Protein AF-A0A518RD27-F1 (afdb_monomer_lite)

Secondary structure (DSSP, 8-state):
-PPPP---SSS-S-------HHHHHHHHHHHHHHHH--TT-TT--S----TTT--HHHHHHHHHHHHHH-TT-HHHHHHHHHHHHHTT-HHHHHHHHHHHHHTT-HHHHHHHHHHHHHT-S--TTS--SHHHHHHHHHHHHHHHHHTT-HHHHHHHHHHHHHHHHHS--GGGSS-HHHHHHHHTT-TTSSTTHHHHHHHHHHHHHHHH-TTSTT--TTSHHHHTT--HHHHHHHHHHHHHHH-SSHHHHHHHHHHHHTHHHHHHHHHHHHHHHHHHH-TTSHHHHHHHHHHHHHHHTT-

Radius of gyration: 32.28 Å; chains: 1; bounding box: 87×34×124 Å

pLDDT: mean 86.73, std 14.79, range [39.09, 98.75]

Organism: NCBI:txid2599297

Structure (mmCIF, N/CA/C/O backbone):
data_AF-A0A518RD27-F1
#
_entry.id   AF-A0A518RD27-F1
#
loop_
_atom_site.group_PDB
_atom_site.id
_atom_site.type_symbol
_atom_site.label_atom_id
_atom_site.label_alt_id
_atom_site.label_comp_id
_atom_site.label_asym_id
_atom_site.label_entity_id
_atom_site.label_seq_id
_atom_site.pdbx_PDB_ins_code
_atom_site.Cartn_x
_atom_site.Cartn_y
_atom_site.Cartn_z
_atom_site.occupancy
_atom_site.B_iso_or_equiv
_atom_site.auth_seq_id
_atom_site.auth_comp_id
_atom_site.auth_asym_id
_atom_site.auth_atom_id
_atom_site.pdbx_PDB_model_num
ATOM 1 N N . MET A 1 1 ? 57.458 -9.858 -79.055 1.00 42.03 1 MET A N 1
ATOM 2 C CA . MET A 1 1 ? 56.784 -8.784 -78.294 1.00 42.03 1 MET A CA 1
ATOM 3 C C . MET A 1 1 ? 55.356 -9.235 -78.037 1.00 42.03 1 MET A C 1
ATOM 5 O O . MET A 1 1 ? 54.537 -9.154 -78.939 1.00 42.03 1 MET A O 1
ATOM 9 N N . ALA A 1 2 ? 55.095 -9.822 -76.869 1.00 39.78 2 ALA A N 1
ATOM 10 C CA . ALA A 1 2 ? 53.752 -10.206 -76.442 1.00 39.78 2 ALA A CA 1
ATOM 11 C C . ALA A 1 2 ? 53.238 -9.112 -75.499 1.00 39.78 2 ALA A C 1
ATOM 13 O O . ALA A 1 2 ? 53.876 -8.834 -74.486 1.00 39.78 2 ALA A O 1
ATOM 14 N N . ALA A 1 3 ? 52.144 -8.450 -75.874 1.00 42.84 3 ALA A N 1
ATOM 15 C CA . ALA A 1 3 ? 51.466 -7.470 -75.037 1.00 42.84 3 ALA A CA 1
ATOM 16 C C . ALA A 1 3 ? 50.501 -8.215 -74.106 1.00 42.84 3 ALA A C 1
ATOM 18 O O . ALA A 1 3 ? 49.582 -8.886 -74.572 1.00 42.84 3 ALA A O 1
ATOM 19 N N . ALA A 1 4 ? 50.758 -8.132 -72.801 1.00 45.88 4 ALA A N 1
ATOM 20 C CA . ALA A 1 4 ? 49.898 -8.669 -71.759 1.00 45.88 4 ALA A CA 1
ATOM 21 C C . ALA A 1 4 ? 48.642 -7.798 -71.620 1.00 45.88 4 ALA A C 1
ATOM 23 O O . ALA A 1 4 ? 48.735 -6.577 -71.481 1.00 45.88 4 ALA A O 1
ATOM 24 N N . GLY A 1 5 ? 47.484 -8.451 -71.695 1.00 42.47 5 GLY A N 1
ATOM 25 C CA . GLY A 1 5 ? 46.178 -7.869 -71.433 1.00 42.47 5 GLY A CA 1
ATOM 26 C C . GLY A 1 5 ? 45.898 -7.724 -69.937 1.00 42.47 5 GLY A C 1
ATOM 27 O O . GLY A 1 5 ? 46.312 -8.544 -69.126 1.00 42.47 5 GLY A O 1
ATOM 28 N N . ASP A 1 6 ? 45.203 -6.629 -69.657 1.00 52.72 6 ASP A N 1
ATOM 29 C CA . ASP A 1 6 ? 44.459 -6.199 -68.473 1.00 52.72 6 ASP A CA 1
ATOM 30 C C . ASP A 1 6 ? 43.951 -7.306 -67.519 1.00 52.72 6 ASP A C 1
ATOM 32 O O . ASP A 1 6 ? 43.144 -8.145 -67.912 1.00 52.72 6 ASP A O 1
ATOM 36 N N . ASP A 1 7 ? 44.356 -7.232 -66.245 1.00 47.84 7 ASP A N 1
ATOM 37 C CA . ASP A 1 7 ? 43.713 -7.935 -65.124 1.00 47.84 7 ASP A CA 1
ATOM 38 C C . ASP A 1 7 ? 43.558 -6.998 -63.908 1.00 47.84 7 ASP A C 1
ATOM 40 O O . ASP A 1 7 ? 44.160 -7.171 -62.848 1.00 47.84 7 ASP A O 1
ATOM 44 N N . ARG A 1 8 ? 42.794 -5.910 -64.080 1.00 49.41 8 ARG A N 1
ATOM 45 C CA . ARG A 1 8 ? 42.330 -5.052 -62.967 1.00 49.41 8 ARG A CA 1
ATOM 46 C C . ARG A 1 8 ? 40.807 -5.035 -62.828 1.00 49.41 8 ARG A C 1
ATOM 48 O O . ARG A 1 8 ? 40.219 -4.000 -62.521 1.00 49.41 8 ARG A O 1
ATOM 55 N N . ARG A 1 9 ? 40.144 -6.174 -63.044 1.00 48.53 9 ARG A N 1
ATOM 56 C CA . ARG A 1 9 ? 38.690 -6.328 -62.822 1.00 48.53 9 ARG A CA 1
ATOM 57 C C . ARG A 1 9 ? 38.354 -7.481 -61.874 1.00 48.53 9 ARG A C 1
ATOM 59 O O . ARG A 1 9 ? 37.397 -8.208 -62.106 1.00 48.53 9 ARG A O 1
ATOM 66 N N . GLY A 1 10 ? 39.135 -7.633 -60.803 1.00 43.59 10 GLY A N 1
ATOM 67 C CA . GLY A 1 10 ? 38.981 -8.733 -59.842 1.00 43.59 10 GLY A CA 1
ATOM 68 C C . GLY A 1 10 ? 39.033 -8.362 -58.355 1.00 43.59 10 GLY A C 1
ATOM 69 O O . GLY A 1 10 ? 39.121 -9.262 -57.534 1.00 43.59 10 GLY A O 1
ATOM 70 N N . GLN A 1 11 ? 38.990 -7.079 -57.973 1.00 44.41 11 GLN A N 1
ATOM 71 C CA . GLN A 1 11 ? 39.054 -6.651 -56.557 1.00 44.41 11 GLN A CA 1
ATOM 72 C C . GLN A 1 11 ? 37.921 -5.694 -56.165 1.00 44.41 11 GLN A C 1
ATOM 74 O O . GLN A 1 11 ? 38.123 -4.690 -55.493 1.00 44.41 11 GLN A O 1
ATOM 79 N N . ALA A 1 12 ? 36.702 -5.997 -56.600 1.00 47.25 12 ALA A N 1
ATOM 80 C CA . ALA A 1 12 ? 35.502 -5.355 -56.075 1.00 47.25 12 ALA A CA 1
ATOM 81 C C . ALA A 1 12 ? 34.401 -6.406 -55.915 1.00 47.25 12 ALA A C 1
ATOM 83 O O . ALA A 1 12 ? 33.382 -6.371 -56.598 1.00 47.25 12 ALA A O 1
ATOM 84 N N . ALA A 1 13 ? 34.645 -7.397 -55.060 1.00 47.34 13 ALA A N 1
ATOM 85 C CA . ALA A 1 13 ? 33.613 -8.316 -54.609 1.00 47.34 13 ALA A CA 1
ATOM 86 C C . ALA A 1 13 ? 33.968 -8.848 -53.214 1.00 47.34 13 ALA A C 1
ATOM 88 O O . ALA A 1 13 ? 34.987 -9.509 -53.045 1.00 47.34 13 ALA A O 1
ATOM 89 N N . ASN A 1 14 ? 33.054 -8.600 -52.273 1.00 46.28 14 ASN A N 1
ATOM 90 C CA . ASN A 1 14 ? 32.899 -9.283 -50.988 1.00 46.28 14 ASN A CA 1
ATOM 91 C C . ASN A 1 14 ? 33.802 -8.901 -49.800 1.00 46.28 14 ASN A C 1
ATOM 93 O O . ASN A 1 14 ? 34.311 -9.773 -49.107 1.00 46.28 14 ASN A O 1
ATOM 97 N N . ASP A 1 15 ? 33.823 -7.616 -49.442 1.00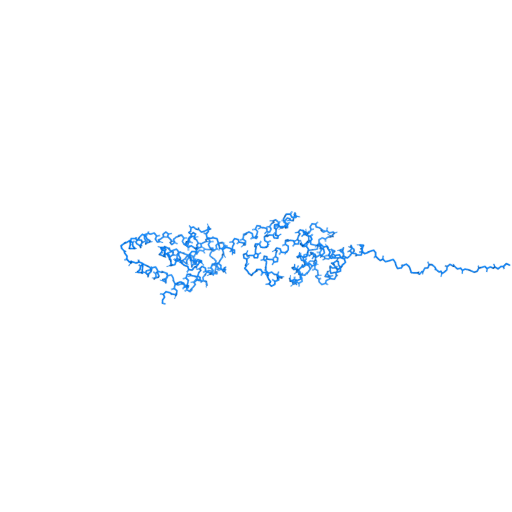 43.81 15 ASP A N 1
ATOM 98 C CA . ASP A 1 15 ? 33.926 -7.242 -48.025 1.00 43.81 15 ASP A CA 1
ATOM 99 C C . ASP A 1 15 ? 32.506 -7.088 -47.457 1.00 43.81 15 ASP A C 1
ATOM 101 O O . ASP A 1 15 ? 31.944 -5.993 -47.391 1.00 43.81 15 ASP A O 1
ATOM 105 N N . MET A 1 16 ? 31.884 -8.204 -47.062 1.00 43.72 16 MET A N 1
ATOM 106 C CA . MET A 1 16 ? 30.838 -8.142 -46.040 1.00 43.72 16 MET A CA 1
ATOM 107 C C . MET A 1 16 ? 31.555 -7.796 -44.736 1.00 43.72 16 MET A C 1
ATOM 109 O O . MET A 1 16 ? 32.031 -8.684 -44.036 1.00 43.72 16 MET A O 1
ATOM 113 N N . VAL A 1 17 ? 31.702 -6.500 -44.449 1.00 58.81 17 VAL A N 1
ATOM 114 C CA . VAL A 1 17 ? 32.165 -6.033 -43.140 1.00 58.81 17 VAL A CA 1
ATOM 115 C C . VAL A 1 17 ? 31.145 -6.532 -42.125 1.00 58.81 17 VAL A C 1
ATOM 117 O O . VAL A 1 17 ? 30.028 -6.019 -42.055 1.00 58.81 17 VAL A O 1
ATOM 120 N N . GLU A 1 18 ? 31.506 -7.584 -41.400 1.00 60.22 18 GLU A N 1
ATOM 121 C CA . GLU A 1 18 ? 30.706 -8.118 -40.309 1.00 60.22 18 GLU A CA 1
ATOM 122 C C . GLU A 1 18 ? 30.467 -6.972 -39.318 1.00 60.22 18 GLU A C 1
ATOM 124 O O . GLU A 1 18 ? 31.410 -6.323 -38.854 1.00 60.22 18 GLU A O 1
ATOM 129 N N . ALA A 1 19 ? 29.197 -6.619 -39.107 1.00 68.75 19 ALA A N 1
ATOM 130 C CA . ALA A 1 19 ? 28.850 -5.474 -38.282 1.00 68.75 19 ALA A CA 1
ATOM 131 C C . ALA A 1 19 ? 29.342 -5.726 -36.853 1.00 68.75 19 ALA A C 1
ATOM 133 O O . ALA A 1 19 ? 28.998 -6.737 -36.246 1.00 68.75 19 ALA A O 1
ATOM 134 N N . ASP A 1 20 ? 30.143 -4.799 -36.327 1.00 87.25 20 ASP A N 1
ATOM 135 C CA . ASP A 1 20 ? 30.636 -4.837 -34.951 1.00 87.25 20 ASP A CA 1
ATOM 136 C C . ASP A 1 20 ? 29.443 -5.011 -33.983 1.00 87.25 20 ASP A C 1
ATOM 138 O O . ASP A 1 20 ? 28.568 -4.130 -33.929 1.00 87.25 20 ASP A O 1
ATOM 142 N N . PRO A 1 21 ? 29.364 -6.132 -33.238 1.00 84.81 21 PRO A N 1
ATOM 143 C CA . PRO A 1 21 ? 28.225 -6.425 -32.37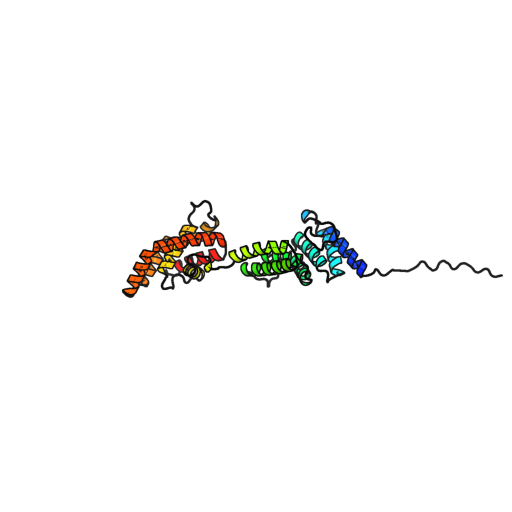3 1.00 84.81 21 PRO A CA 1
ATOM 144 C C . PRO A 1 21 ? 27.981 -5.342 -31.321 1.00 84.81 21 PRO A C 1
ATOM 146 O O . PRO A 1 21 ? 26.830 -5.012 -31.037 1.00 84.81 21 PRO A O 1
ATOM 149 N N . ALA A 1 22 ? 29.046 -4.724 -30.798 1.00 85.75 22 ALA A N 1
ATOM 150 C CA . ALA A 1 22 ? 28.934 -3.667 -29.797 1.00 85.75 22 ALA A CA 1
ATOM 151 C C . ALA A 1 22 ? 28.329 -2.389 -30.393 1.00 85.75 22 ALA A C 1
ATOM 153 O O . ALA A 1 22 ? 27.453 -1.770 -29.787 1.00 85.75 22 ALA A O 1
ATOM 154 N N . LYS A 1 23 ? 28.733 -2.019 -31.616 1.00 88.00 23 LYS A N 1
ATOM 155 C CA . LYS A 1 23 ? 28.123 -0.887 -32.338 1.00 88.00 23 LYS A CA 1
ATOM 156 C C . LYS A 1 23 ? 26.669 -1.168 -32.689 1.00 88.00 23 LYS A C 1
ATOM 158 O O . LYS A 1 23 ? 25.833 -0.279 -32.576 1.00 88.00 23 LYS A O 1
ATOM 163 N N . THR A 1 24 ? 26.362 -2.403 -33.073 1.00 91.25 24 THR A N 1
ATOM 164 C CA . THR A 1 24 ? 24.997 -2.820 -33.411 1.00 91.25 24 THR A CA 1
ATOM 165 C C . THR A 1 24 ? 24.076 -2.720 -32.191 1.00 91.25 24 THR A C 1
ATOM 167 O O . THR A 1 24 ? 22.999 -2.130 -32.285 1.00 91.25 24 THR A O 1
ATOM 170 N N . ALA A 1 25 ? 24.524 -3.201 -31.028 1.00 89.06 25 ALA A N 1
ATOM 171 C CA . ALA A 1 25 ? 23.792 -3.070 -29.769 1.00 89.06 25 ALA A CA 1
ATOM 172 C C . ALA A 1 25 ? 23.596 -1.600 -29.357 1.00 89.06 25 ALA A C 1
ATOM 174 O O . ALA A 1 25 ? 22.487 -1.202 -28.998 1.00 89.06 25 ALA A O 1
ATOM 175 N N . ALA A 1 26 ? 24.638 -0.769 -29.468 1.00 89.00 26 ALA A N 1
ATOM 176 C CA . ALA A 1 26 ? 24.549 0.661 -29.170 1.00 89.00 26 ALA A CA 1
ATOM 177 C C . ALA A 1 26 ? 23.522 1.381 -30.063 1.00 89.00 26 ALA A C 1
ATOM 179 O O . ALA A 1 26 ? 22.680 2.123 -29.561 1.00 89.00 26 ALA A O 1
ATOM 180 N N . MET A 1 27 ? 23.516 1.100 -31.369 1.00 92.31 27 MET A N 1
ATOM 181 C CA . MET A 1 27 ? 22.533 1.673 -32.296 1.00 92.31 27 MET A CA 1
ATOM 182 C C . MET A 1 27 ? 21.094 1.251 -31.968 1.00 92.31 27 MET A C 1
ATOM 184 O O . MET A 1 27 ? 20.169 2.050 -32.124 1.00 92.31 27 MET A O 1
ATOM 188 N N . ALA A 1 28 ? 20.877 0.013 -31.519 1.00 93.44 28 ALA A N 1
ATOM 189 C CA . ALA A 1 28 ? 19.553 -0.438 -31.095 1.00 93.44 28 ALA A CA 1
ATOM 190 C C . ALA A 1 28 ? 19.079 0.294 -29.828 1.00 93.44 28 ALA A C 1
ATOM 192 O O . ALA A 1 28 ? 17.932 0.744 -29.775 1.00 93.44 28 ALA A O 1
ATOM 193 N N . HIS A 1 29 ? 19.971 0.507 -28.853 1.00 91.62 29 HIS A N 1
ATOM 194 C CA . HIS A 1 29 ? 19.676 1.344 -27.688 1.00 91.62 29 HIS A CA 1
ATOM 195 C C . HIS A 1 29 ? 19.292 2.771 -28.079 1.00 91.62 29 HIS A C 1
ATOM 197 O O . HIS A 1 29 ? 18.265 3.262 -27.622 1.00 91.62 29 HIS A O 1
ATOM 203 N N . GLU A 1 30 ? 20.055 3.421 -28.957 1.00 93.31 30 GLU A N 1
ATOM 204 C CA . GLU A 1 30 ? 19.760 4.788 -29.410 1.00 93.31 30 GLU A CA 1
ATOM 205 C C . GLU A 1 30 ? 18.385 4.905 -30.090 1.00 93.31 30 GLU A C 1
ATOM 207 O O . GLU A 1 30 ? 17.673 5.896 -29.909 1.00 93.31 30 GLU A O 1
ATOM 212 N N . ARG A 1 31 ? 17.973 3.882 -30.848 1.00 95.19 31 ARG A N 1
ATOM 213 C CA . ARG A 1 31 ? 16.635 3.836 -31.461 1.00 95.19 31 ARG A CA 1
ATOM 214 C C . ARG A 1 31 ? 15.529 3.692 -30.421 1.00 95.19 31 ARG A C 1
ATOM 216 O O . ARG A 1 31 ? 14.520 4.385 -30.530 1.00 95.19 31 ARG A O 1
ATOM 223 N N . CYS A 1 32 ? 15.710 2.809 -29.438 1.00 96.06 32 CYS A N 1
ATOM 224 C CA . CYS A 1 32 ? 14.776 2.669 -28.319 1.00 96.06 32 CYS A CA 1
ATOM 225 C C . CYS A 1 32 ? 14.650 4.000 -27.558 1.00 96.06 32 CYS A C 1
ATOM 227 O O . CYS A 1 32 ? 13.549 4.519 -27.380 1.00 96.06 32 CYS A O 1
ATOM 229 N N . ASP A 1 33 ? 15.783 4.623 -27.239 1.00 93.94 33 ASP A N 1
ATOM 230 C CA . ASP A 1 33 ? 15.873 5.905 -26.542 1.00 93.94 33 ASP A CA 1
ATOM 231 C C . ASP A 1 33 ? 15.101 7.030 -27.202 1.00 93.94 33 ASP A C 1
ATOM 233 O O . ASP A 1 33 ? 14.338 7.734 -26.539 1.00 93.94 33 ASP A O 1
ATOM 237 N N . ALA A 1 34 ? 15.295 7.200 -28.508 1.00 95.00 34 ALA A N 1
ATOM 238 C CA . ALA A 1 34 ? 14.637 8.250 -29.273 1.00 95.00 34 ALA A CA 1
ATOM 239 C C . ALA A 1 34 ? 13.102 8.148 -29.219 1.00 95.00 34 ALA A C 1
ATOM 241 O O . ALA A 1 34 ? 12.412 9.131 -29.488 1.00 95.00 34 ALA A O 1
ATOM 242 N N . LEU A 1 35 ? 12.568 6.969 -28.885 1.00 96.69 35 LEU A N 1
ATOM 243 C CA . LEU A 1 35 ? 11.138 6.679 -28.859 1.00 96.69 35 LEU A CA 1
ATOM 244 C C . LEU A 1 35 ? 10.574 6.521 -27.439 1.00 96.69 35 LEU A C 1
ATOM 246 O O . LEU A 1 35 ? 9.369 6.700 -27.258 1.00 96.69 35 LEU A O 1
ATOM 250 N N . ALA A 1 36 ? 11.407 6.181 -26.450 1.00 96.56 36 ALA A N 1
ATOM 251 C CA . ALA A 1 36 ? 10.957 5.735 -25.131 1.00 96.56 36 ALA A CA 1
ATOM 252 C C . ALA A 1 36 ? 11.736 6.327 -23.940 1.00 96.56 36 ALA A C 1
ATOM 254 O O . ALA A 1 36 ? 11.441 5.971 -22.793 1.00 96.56 36 ALA A O 1
ATOM 255 N N . SER A 1 37 ? 12.668 7.262 -24.154 1.00 96.44 37 SER A N 1
ATOM 256 C CA . SER A 1 37 ? 13.448 7.861 -23.065 1.00 96.44 37 SER A CA 1
ATOM 257 C C . SER A 1 37 ? 12.560 8.618 -22.070 1.00 96.44 37 SER A C 1
ATOM 259 O O . SER A 1 37 ? 11.971 9.650 -22.396 1.00 96.44 37 SER A O 1
ATOM 261 N N . HIS A 1 38 ? 12.496 8.137 -20.827 1.00 96.44 38 HIS A N 1
ATOM 262 C CA . HIS A 1 38 ? 11.662 8.732 -19.783 1.00 96.44 38 HIS A CA 1
ATOM 263 C C . HIS A 1 38 ? 12.203 10.111 -19.338 1.00 96.44 38 HIS A C 1
ATOM 265 O O . HIS A 1 38 ? 13.413 10.252 -19.135 1.00 96.44 38 HIS A O 1
ATOM 271 N N . PRO A 1 39 ? 11.353 11.140 -19.129 1.00 95.38 39 PRO A N 1
ATOM 272 C CA . PRO A 1 39 ? 11.819 12.499 -18.831 1.00 95.38 39 PRO A CA 1
ATOM 273 C C . PRO A 1 39 ? 12.642 12.644 -17.556 1.00 95.38 39 PRO A C 1
ATOM 275 O O . PRO A 1 39 ? 13.517 13.505 -17.473 1.00 95.38 39 PRO A O 1
ATOM 278 N N . LYS A 1 40 ? 12.361 11.798 -16.566 1.00 94.12 40 LYS A N 1
ATOM 279 C CA . LYS A 1 40 ? 13.029 11.825 -15.262 1.00 94.12 40 LYS A CA 1
ATOM 280 C C . LYS A 1 40 ? 14.062 10.721 -15.108 1.00 94.12 40 LYS A C 1
ATOM 282 O O . LYS A 1 40 ? 14.524 10.493 -14.004 1.00 94.12 40 LYS A O 1
ATOM 287 N N . ASP A 1 41 ? 14.386 10.004 -16.178 1.00 94.38 41 ASP A N 1
ATOM 288 C CA . ASP A 1 41 ? 15.461 9.023 -16.140 1.00 94.38 41 ASP A CA 1
ATOM 289 C C . ASP A 1 41 ? 16.827 9.742 -16.147 1.00 94.38 41 ASP A C 1
ATOM 291 O O . ASP A 1 41 ? 17.158 10.390 -17.147 1.00 94.38 41 ASP A O 1
ATOM 295 N N . PRO A 1 42 ? 17.632 9.659 -15.068 1.00 88.62 42 PRO A N 1
ATOM 296 C CA . PRO A 1 42 ? 18.957 10.275 -15.037 1.00 88.62 42 PRO A CA 1
ATOM 297 C C . PRO A 1 42 ? 19.937 9.616 -16.020 1.00 88.62 42 PRO A C 1
ATOM 299 O O . PRO A 1 42 ? 20.894 10.264 -16.435 1.00 88.62 42 PRO A O 1
ATOM 302 N N . GLY A 1 43 ? 19.691 8.364 -16.423 1.00 87.75 43 GLY A N 1
ATOM 303 C CA . GLY A 1 43 ? 20.509 7.618 -17.381 1.00 87.75 43 GLY A CA 1
ATOM 304 C C . GLY A 1 43 ? 20.189 7.912 -18.848 1.00 87.75 43 GLY A C 1
ATOM 305 O O . GLY A 1 43 ? 20.736 7.252 -19.731 1.00 87.75 43 GLY A O 1
ATOM 306 N N . ARG A 1 44 ? 19.295 8.868 -19.141 1.00 90.00 44 ARG A N 1
ATOM 307 C CA . ARG A 1 44 ? 18.857 9.158 -20.512 1.00 90.00 44 ARG A CA 1
ATOM 308 C C . ARG A 1 44 ? 20.006 9.560 -21.442 1.00 90.00 44 ARG A C 1
ATOM 310 O O . ARG A 1 44 ? 20.787 10.448 -21.116 1.00 90.00 44 ARG A O 1
ATOM 317 N N . MET A 1 45 ? 20.042 8.975 -22.641 1.00 86.69 45 MET A N 1
ATOM 318 C CA . MET A 1 45 ? 21.026 9.320 -23.683 1.00 86.69 45 MET A CA 1
ATOM 319 C C . MET A 1 45 ? 20.421 10.166 -24.816 1.00 86.69 45 MET A C 1
ATOM 321 O O . MET A 1 45 ? 21.152 10.690 -25.652 1.00 86.69 45 MET A O 1
ATOM 325 N N . ALA A 1 46 ? 19.095 10.345 -24.826 1.00 88.88 46 ALA A N 1
ATOM 326 C CA . ALA A 1 46 ? 18.365 11.123 -25.824 1.00 88.88 46 ALA A CA 1
ATOM 327 C C . ALA A 1 46 ? 17.452 12.190 -25.190 1.00 88.88 46 ALA A C 1
ATOM 329 O O . ALA A 1 46 ? 17.385 12.378 -23.965 1.00 88.88 46 ALA A O 1
ATOM 330 N N . ALA A 1 47 ? 16.747 12.925 -26.053 1.00 92.06 47 ALA A N 1
ATOM 331 C CA . ALA A 1 47 ? 15.680 13.820 -25.631 1.00 92.06 47 ALA A CA 1
ATOM 332 C C . ALA A 1 47 ? 14.589 13.035 -24.887 1.00 92.06 47 ALA A C 1
ATOM 334 O O . ALA A 1 47 ? 14.264 11.904 -25.237 1.00 92.06 47 ALA A O 1
ATOM 335 N N . ALA A 1 48 ? 14.034 13.652 -23.849 1.00 94.19 48 ALA A N 1
ATOM 336 C CA . ALA A 1 48 ? 12.904 13.097 -23.124 1.00 94.19 48 ALA A CA 1
ATOM 337 C C . ALA A 1 48 ? 11.681 12.957 -24.044 1.00 94.19 48 ALA A C 1
ATOM 339 O O . ALA A 1 48 ? 1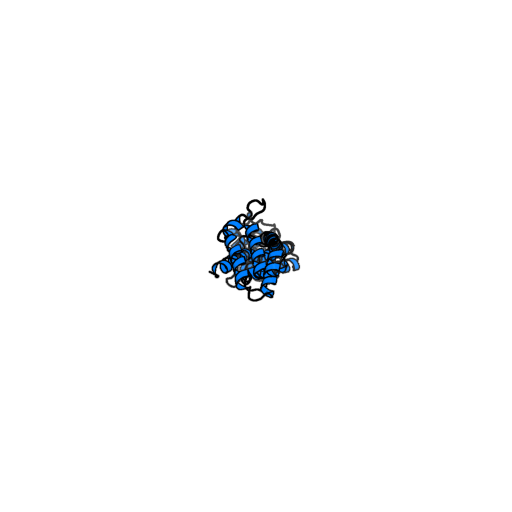1.377 13.874 -24.806 1.00 94.19 48 ALA A O 1
ATOM 340 N N . VAL A 1 49 ? 10.961 11.845 -23.912 1.00 96.25 49 VAL A N 1
ATOM 341 C CA . VAL A 1 49 ? 9.677 11.592 -24.572 1.00 96.25 49 VAL A CA 1
ATOM 342 C C . VAL A 1 49 ? 8.625 11.477 -23.476 1.00 96.25 49 VAL A C 1
ATOM 344 O O . VAL A 1 49 ? 8.691 10.546 -22.670 1.00 96.25 49 VAL A O 1
ATOM 347 N N . SER A 1 50 ? 7.678 12.418 -23.402 1.00 96.38 50 SER A N 1
ATOM 348 C CA . SER A 1 50 ? 6.609 12.359 -22.393 1.00 96.38 50 SER A CA 1
ATOM 349 C C . SER A 1 50 ? 5.707 11.143 -22.615 1.00 96.38 50 SER A C 1
ATOM 351 O O . SER A 1 50 ? 5.696 10.567 -23.704 1.00 96.38 50 SER A O 1
ATOM 353 N N . ASP A 1 51 ? 4.962 10.727 -21.595 1.00 95.31 51 ASP A N 1
ATOM 354 C CA . ASP A 1 51 ? 4.081 9.557 -21.697 1.00 95.31 51 ASP A CA 1
ATOM 355 C C . ASP A 1 51 ? 3.024 9.729 -22.802 1.00 95.31 51 ASP A C 1
ATOM 357 O O . ASP A 1 51 ? 2.729 8.780 -23.522 1.00 95.31 51 ASP A O 1
ATOM 361 N N . GLU A 1 52 ? 2.547 10.955 -23.034 1.00 95.50 52 GLU A N 1
ATOM 362 C CA . GLU A 1 52 ? 1.585 11.290 -24.095 1.00 95.50 52 GLU A CA 1
ATOM 363 C C . GLU A 1 52 ? 2.190 11.223 -25.505 1.00 95.50 52 GLU A C 1
ATOM 365 O O . GLU A 1 52 ? 1.473 11.042 -26.490 1.00 95.50 52 GLU A O 1
ATOM 370 N N . GLN A 1 53 ? 3.506 11.411 -25.623 1.00 96.06 53 GLN A N 1
ATOM 371 C CA . GLN A 1 53 ? 4.216 11.394 -26.904 1.00 96.06 53 GLN A CA 1
ATOM 372 C C . GLN A 1 53 ? 4.627 9.984 -27.324 1.00 96.06 53 GLN A C 1
ATOM 374 O O . GLN A 1 53 ? 4.859 9.732 -28.513 1.00 96.06 53 GLN A O 1
ATOM 379 N N . VAL A 1 54 ? 4.736 9.065 -26.366 1.00 96.88 54 VAL A N 1
ATOM 380 C CA . VAL A 1 54 ? 5.066 7.675 -26.657 1.00 96.88 54 VAL A CA 1
ATOM 381 C C . VAL A 1 54 ? 3.927 7.031 -27.432 1.00 96.88 54 VAL A C 1
ATOM 383 O O . VAL A 1 54 ? 2.763 7.073 -27.051 1.00 96.88 54 VAL A O 1
ATOM 386 N N . VAL A 1 55 ? 4.290 6.349 -28.515 1.00 96.50 55 VAL A N 1
ATOM 387 C CA . VAL A 1 55 ? 3.388 5.452 -29.237 1.00 96.50 55 VAL A CA 1
ATOM 388 C C . VAL A 1 55 ? 3.924 4.034 -29.049 1.00 96.50 55 VAL A C 1
ATOM 390 O O . VAL A 1 55 ? 4.833 3.652 -29.796 1.00 96.50 55 VAL A O 1
ATOM 393 N N . PRO A 1 56 ? 3.402 3.245 -28.083 1.00 94.69 56 PRO A N 1
ATOM 394 C CA . PRO A 1 56 ? 4.005 1.969 -27.694 1.00 94.69 56 PRO A CA 1
ATOM 395 C C . PRO A 1 56 ? 4.216 1.013 -28.868 1.00 94.69 56 PRO A C 1
ATOM 397 O O . PRO A 1 56 ? 5.302 0.469 -29.033 1.00 94.69 56 PRO A O 1
ATOM 400 N N . GLY A 1 57 ? 3.234 0.905 -29.770 1.00 93.38 57 GLY A N 1
ATOM 401 C CA . GLY A 1 57 ? 3.334 0.039 -30.949 1.00 93.38 57 GLY A CA 1
ATOM 402 C C . GLY A 1 57 ? 4.482 0.381 -31.912 1.00 93.38 57 GLY A C 1
ATOM 403 O O . GLY A 1 57 ? 4.949 -0.502 -32.621 1.00 93.38 57 GLY A O 1
ATOM 404 N N . ARG A 1 58 ? 4.967 1.633 -31.937 1.00 93.81 58 ARG A N 1
ATOM 405 C CA . ARG A 1 58 ? 6.135 2.028 -32.753 1.00 93.81 58 ARG A CA 1
ATOM 406 C C . ARG A 1 58 ? 7.462 1.835 -32.024 1.00 93.81 58 ARG A C 1
ATOM 408 O O . ARG A 1 58 ? 8.479 1.640 -32.677 1.00 93.81 58 ARG A O 1
ATOM 415 N N . ALA A 1 59 ? 7.452 1.933 -30.698 1.00 96.69 59 ALA A N 1
ATOM 416 C CA . ALA A 1 59 ? 8.656 1.903 -29.877 1.00 96.69 59 ALA A CA 1
ATOM 417 C C . ALA A 1 59 ? 9.047 0.480 -29.446 1.00 96.69 59 ALA A C 1
ATOM 419 O O . ALA A 1 59 ? 10.236 0.186 -29.343 1.00 96.69 59 ALA A O 1
ATOM 420 N N . LEU A 1 60 ? 8.061 -0.406 -29.249 1.00 97.75 60 LEU A N 1
ATOM 421 C CA . LEU A 1 60 ? 8.271 -1.777 -28.773 1.00 97.75 60 LEU A CA 1
ATOM 422 C C . LEU A 1 60 ? 9.305 -2.549 -29.607 1.00 97.75 60 LEU A C 1
ATOM 424 O O . LEU A 1 60 ? 10.266 -3.017 -29.003 1.00 97.75 60 LEU A O 1
ATOM 428 N N . PRO A 1 61 ? 9.228 -2.600 -30.957 1.00 97.69 61 PRO A N 1
ATOM 429 C CA . PRO A 1 61 ? 10.205 -3.358 -31.742 1.00 97.69 61 PRO A CA 1
ATOM 430 C C . PRO A 1 61 ? 11.652 -2.884 -31.545 1.00 97.69 61 PRO A C 1
ATOM 432 O O . PRO A 1 61 ? 12.568 -3.700 -31.503 1.00 97.69 61 PRO A O 1
ATOM 435 N N . ALA A 1 62 ? 11.866 -1.571 -31.390 1.00 96.88 62 ALA A N 1
ATOM 436 C CA . ALA A 1 62 ? 13.200 -1.009 -31.184 1.00 96.88 62 ALA A CA 1
ATOM 437 C C . ALA A 1 62 ? 13.760 -1.358 -29.795 1.00 96.88 62 ALA A C 1
ATOM 439 O O . ALA A 1 62 ? 14.940 -1.676 -29.664 1.00 96.88 62 ALA A O 1
ATOM 440 N N . CYS A 1 63 ? 12.923 -1.324 -28.757 1.00 97.75 63 CYS A N 1
ATOM 441 C CA . CYS A 1 63 ? 13.346 -1.667 -27.400 1.00 97.75 63 CYS A CA 1
ATOM 442 C C . CYS A 1 63 ? 13.490 -3.180 -27.183 1.00 97.75 63 CYS A C 1
ATOM 444 O O . CYS A 1 63 ? 14.404 -3.601 -26.478 1.00 97.75 63 CYS A O 1
ATOM 446 N N . GLU A 1 64 ? 12.665 -4.005 -27.831 1.00 98.25 64 GLU A N 1
ATOM 447 C CA . GLU A 1 64 ? 12.840 -5.463 -27.874 1.00 98.25 64 GLU A CA 1
ATOM 448 C C . GLU A 1 64 ? 14.161 -5.843 -28.563 1.00 98.25 64 GLU A C 1
ATOM 450 O O . GLU A 1 64 ? 14.899 -6.692 -28.061 1.00 98.25 64 GLU A O 1
ATOM 455 N N . GLU A 1 65 ? 14.508 -5.182 -29.676 1.00 97.69 65 GLU A N 1
ATOM 456 C CA . GLU A 1 65 ? 15.809 -5.348 -30.337 1.00 97.69 65 GLU A CA 1
ATOM 457 C C . GLU A 1 65 ? 16.966 -4.930 -29.414 1.00 97.69 65 GLU A C 1
ATOM 459 O O . GLU A 1 65 ? 17.944 -5.669 -29.292 1.00 97.69 65 GLU A O 1
ATOM 464 N N . ALA A 1 66 ? 16.842 -3.795 -28.716 1.00 96.69 66 ALA A N 1
ATOM 465 C CA . ALA A 1 66 ? 17.854 -3.321 -27.771 1.00 96.69 66 ALA A CA 1
ATOM 466 C C . ALA A 1 66 ? 18.100 -4.322 -26.628 1.00 96.69 66 ALA A C 1
ATOM 468 O O . ALA A 1 66 ? 19.251 -4.650 -26.341 1.00 96.69 66 ALA A O 1
ATOM 469 N N . VAL A 1 67 ? 17.037 -4.863 -26.022 1.00 97.88 67 VAL A N 1
ATOM 470 C CA . VAL A 1 67 ? 17.142 -5.909 -24.987 1.00 97.88 67 VAL A CA 1
ATOM 471 C C . VAL A 1 67 ? 17.739 -7.198 -25.554 1.00 97.88 67 VAL A C 1
ATOM 473 O O . VAL A 1 67 ? 18.579 -7.821 -24.913 1.00 97.88 67 VAL A O 1
ATOM 476 N N . LYS A 1 68 ? 17.355 -7.604 -26.769 1.00 97.56 68 LYS A N 1
ATOM 477 C CA . LYS A 1 68 ? 17.891 -8.817 -27.404 1.00 97.56 68 LYS A CA 1
ATOM 478 C C . LYS A 1 68 ? 19.396 -8.724 -27.664 1.00 97.56 68 LYS A C 1
ATOM 480 O O . LYS A 1 68 ? 20.099 -9.721 -27.517 1.00 97.56 68 LYS A O 1
ATOM 485 N N . LEU A 1 69 ? 19.876 -7.559 -28.096 1.00 96.44 69 LEU A N 1
ATOM 486 C CA . LEU A 1 69 ? 21.287 -7.336 -28.419 1.00 96.44 69 LEU A CA 1
ATOM 487 C C . LEU A 1 69 ? 22.143 -7.047 -27.184 1.00 96.44 69 LEU A C 1
ATOM 489 O O . LEU A 1 69 ? 23.343 -7.312 -27.210 1.00 96.44 69 LEU A O 1
ATOM 493 N N . ASN A 1 70 ? 21.542 -6.527 -26.115 1.00 94.44 70 ASN A N 1
ATOM 494 C CA . ASN A 1 70 ? 22.212 -6.280 -24.846 1.00 94.44 70 ASN A CA 1
ATOM 495 C C . ASN A 1 70 ? 21.299 -6.646 -23.660 1.00 94.44 70 ASN A C 1
ATOM 497 O O . ASN A 1 70 ? 20.685 -5.765 -23.044 1.00 94.44 70 ASN A O 1
ATOM 501 N N . PRO A 1 71 ? 21.210 -7.943 -23.320 1.00 96.00 71 PRO A N 1
ATOM 502 C CA . PRO A 1 71 ? 20.291 -8.432 -22.296 1.00 96.00 71 PRO A CA 1
ATOM 503 C C . PRO A 1 71 ? 20.644 -7.961 -20.882 1.00 96.00 71 PRO A C 1
ATOM 505 O O . PRO A 1 71 ? 19.789 -8.036 -20.005 1.00 96.00 71 PRO A O 1
ATOM 508 N N . GLU A 1 72 ? 21.858 -7.452 -20.657 1.00 95.69 72 GLU A N 1
ATOM 509 C CA . GLU A 1 72 ? 22.311 -6.951 -19.353 1.00 95.69 72 GLU A CA 1
ATOM 510 C C . GLU A 1 72 ? 22.069 -5.446 -19.162 1.00 95.69 72 GLU A C 1
ATOM 512 O O . GLU A 1 72 ? 22.404 -4.863 -18.131 1.00 95.69 72 GLU A O 1
ATOM 517 N N . SER A 1 73 ? 21.470 -4.776 -20.151 1.00 95.75 73 SER A N 1
ATOM 518 C CA . SER A 1 73 ? 21.172 -3.352 -20.043 1.00 95.75 73 SER A CA 1
ATOM 519 C C . SER A 1 73 ? 19.931 -3.101 -19.195 1.00 95.75 73 SER A C 1
ATOM 521 O O . SER A 1 73 ? 18.801 -3.119 -19.696 1.00 95.75 73 SER A O 1
ATOM 523 N N . GLY A 1 74 ? 20.140 -2.755 -17.922 1.00 96.69 74 GLY A N 1
ATOM 524 C CA . GLY A 1 74 ? 19.054 -2.325 -17.037 1.00 96.69 74 GLY A CA 1
ATOM 525 C C . GLY A 1 74 ? 18.226 -1.175 -17.627 1.00 96.69 74 GLY A C 1
ATOM 526 O O . GLY A 1 74 ? 17.005 -1.140 -17.489 1.00 96.69 74 GLY A O 1
ATOM 527 N N . ARG A 1 75 ? 18.860 -0.286 -18.397 1.00 96.06 75 ARG A N 1
ATOM 528 C CA . ARG A 1 75 ? 18.178 0.823 -19.064 1.00 96.06 75 ARG A CA 1
ATOM 529 C C . ARG A 1 75 ? 17.257 0.395 -20.212 1.00 96.06 75 ARG A C 1
ATOM 531 O O . ARG A 1 75 ? 16.164 0.952 -20.335 1.00 96.06 75 ARG A O 1
ATOM 538 N N . ALA A 1 76 ? 17.661 -0.557 -21.060 1.00 96.50 76 ALA A N 1
ATOM 539 C CA . ALA A 1 76 ? 16.757 -1.057 -22.103 1.00 96.50 76 ALA A CA 1
ATOM 540 C C . ALA A 1 76 ? 15.586 -1.830 -21.510 1.00 96.50 76 ALA A C 1
ATOM 542 O O . ALA A 1 76 ? 14.457 -1.623 -21.947 1.00 96.50 76 ALA A O 1
ATOM 543 N N . HIS A 1 77 ? 15.834 -2.645 -20.481 1.00 98.44 77 HIS A N 1
ATOM 544 C CA . HIS A 1 77 ? 14.762 -3.317 -19.747 1.00 98.44 77 HIS A CA 1
ATOM 545 C C . HIS A 1 77 ? 13.792 -2.317 -19.117 1.00 98.44 77 HIS A C 1
ATOM 547 O O . HIS A 1 77 ? 12.582 -2.475 -19.244 1.00 98.44 77 HIS A O 1
ATOM 553 N N . PHE A 1 78 ? 14.291 -1.226 -18.529 1.00 98.38 78 PHE A N 1
ATOM 554 C CA . PHE A 1 78 ? 13.430 -0.176 -17.987 1.00 98.38 78 PHE A CA 1
ATOM 555 C C . PHE A 1 78 ? 12.558 0.476 -19.068 1.00 98.38 78 PHE A C 1
ATOM 557 O O . PHE A 1 78 ? 11.353 0.639 -18.877 1.00 98.38 78 PHE A O 1
ATOM 564 N N . GLN A 1 79 ? 13.137 0.831 -20.217 1.00 98.00 79 GLN A N 1
ATOM 565 C CA . GLN A 1 79 ? 12.363 1.429 -21.305 1.00 98.00 79 GLN A CA 1
ATOM 566 C C . GLN A 1 79 ? 11.343 0.460 -21.890 1.00 98.00 79 GLN A C 1
ATOM 568 O O . GLN A 1 79 ? 10.209 0.862 -22.142 1.00 98.00 79 GLN A O 1
ATOM 573 N N . LEU A 1 80 ? 11.703 -0.814 -22.043 1.00 98.50 80 LEU A N 1
ATOM 574 C CA . LEU A 1 80 ? 10.769 -1.851 -22.459 1.00 98.50 80 LEU A CA 1
ATOM 575 C C . LEU A 1 80 ? 9.608 -1.984 -21.457 1.00 98.50 80 LEU A C 1
ATOM 577 O O . LEU A 1 80 ? 8.447 -1.974 -21.864 1.00 98.50 80 LEU A O 1
ATOM 581 N N . GLY A 1 81 ? 9.904 -1.983 -20.154 1.00 98.38 81 GLY A N 1
ATOM 582 C CA . GLY A 1 81 ? 8.893 -1.984 -19.095 1.00 98.38 81 GLY A CA 1
ATOM 583 C C . GLY A 1 81 ? 7.964 -0.774 -19.157 1.00 98.38 81 GLY A C 1
ATOM 584 O O . GLY A 1 81 ? 6.744 -0.927 -19.107 1.00 98.38 81 GLY A O 1
ATOM 585 N N . ARG A 1 82 ? 8.511 0.427 -19.380 1.00 98.06 82 ARG A N 1
ATOM 586 C CA . ARG A 1 82 ? 7.715 1.649 -19.579 1.00 98.06 82 ARG A CA 1
ATOM 587 C C . ARG A 1 82 ? 6.766 1.514 -20.769 1.00 98.06 82 ARG A C 1
ATOM 589 O O . ARG A 1 82 ? 5.606 1.908 -20.671 1.00 98.06 82 ARG A O 1
ATOM 596 N N . LEU A 1 83 ? 7.231 0.956 -21.886 1.00 98.44 83 LEU A N 1
ATOM 597 C CA . LEU A 1 83 ? 6.389 0.741 -23.065 1.00 98.44 83 LEU A CA 1
ATOM 598 C C . LEU A 1 83 ? 5.267 -0.262 -22.801 1.00 98.44 83 LEU A C 1
ATOM 600 O O . LEU A 1 83 ? 4.135 -0.022 -23.225 1.00 98.44 83 LEU A O 1
ATOM 604 N N . TYR A 1 84 ? 5.550 -1.350 -22.084 1.00 98.62 84 TYR A N 1
ATOM 605 C CA . TYR A 1 84 ? 4.520 -2.295 -21.662 1.00 98.62 84 TYR A CA 1
ATOM 606 C C . TYR A 1 84 ? 3.504 -1.649 -20.720 1.00 98.62 84 TYR A C 1
ATOM 608 O O . TYR A 1 84 ? 2.302 -1.811 -20.933 1.00 98.62 84 TYR A O 1
ATOM 616 N N . GLN A 1 85 ? 3.950 -0.838 -19.758 1.00 98.31 85 GLN A N 1
ATOM 617 C CA . GLN A 1 85 ? 3.060 -0.108 -18.854 1.00 98.31 85 GLN A CA 1
ATOM 618 C C . GLN A 1 85 ? 2.125 0.838 -19.622 1.00 98.31 85 GLN A C 1
ATOM 620 O O . GLN A 1 85 ? 0.915 0.819 -19.399 1.00 98.31 85 GLN A O 1
ATOM 625 N N . LEU A 1 86 ? 2.657 1.612 -20.574 1.00 97.38 86 LEU A N 1
ATOM 626 C CA . LEU A 1 86 ? 1.866 2.513 -21.426 1.00 97.38 86 LEU A CA 1
ATOM 627 C C . LEU A 1 86 ? 0.933 1.763 -22.390 1.00 97.38 86 LEU A C 1
ATOM 629 O O . LEU A 1 86 ? -0.084 2.305 -22.816 1.00 97.38 86 LEU A O 1
ATOM 633 N N . ALA A 1 87 ? 1.247 0.508 -22.713 1.00 97.62 87 ALA A N 1
ATOM 634 C CA . ALA A 1 87 ? 0.379 -0.396 -23.463 1.00 97.62 87 ALA A CA 1
ATOM 635 C C . ALA A 1 87 ? -0.620 -1.170 -22.574 1.00 97.62 87 ALA A C 1
ATOM 637 O O . ALA A 1 87 ? -1.302 -2.059 -23.083 1.00 97.62 87 ALA A O 1
ATOM 638 N N . ALA A 1 88 ? -0.695 -0.869 -21.270 1.00 97.00 88 ALA A N 1
ATOM 639 C CA . ALA A 1 88 ? -1.490 -1.591 -20.267 1.00 97.00 88 ALA A CA 1
ATOM 640 C C . ALA A 1 88 ? -1.165 -3.098 -20.149 1.00 97.00 88 ALA A C 1
ATOM 642 O O . ALA A 1 88 ? -1.971 -3.893 -19.665 1.00 97.00 88 ALA A O 1
ATOM 643 N N . ARG A 1 89 ? 0.042 -3.495 -20.564 1.00 98.31 89 ARG A N 1
ATOM 644 C CA . ARG A 1 89 ? 0.609 -4.845 -20.439 1.00 98.31 89 ARG A CA 1
ATOM 645 C C . ARG A 1 89 ? 1.371 -4.950 -19.119 1.00 98.31 89 ARG A C 1
ATOM 647 O O . ARG A 1 89 ? 2.596 -4.986 -19.081 1.00 98.31 89 ARG A O 1
ATOM 654 N N . TYR A 1 90 ? 0.630 -4.862 -18.015 1.00 98.38 90 TYR A N 1
ATOM 655 C CA . TYR A 1 90 ? 1.217 -4.715 -16.681 1.00 98.38 90 TYR A CA 1
ATOM 656 C C . TYR A 1 90 ? 2.110 -5.888 -16.243 1.00 98.38 90 TYR A C 1
ATOM 658 O O . TYR A 1 90 ? 3.151 -5.597 -15.659 1.00 98.38 90 TYR A O 1
ATOM 666 N N . PRO A 1 91 ? 1.775 -7.169 -16.510 1.00 98.62 91 PRO A N 1
ATOM 667 C CA . PRO A 1 91 ? 2.669 -8.279 -16.170 1.00 98.62 91 PRO A CA 1
ATOM 668 C C . PRO A 1 91 ? 4.032 -8.164 -16.861 1.00 98.62 91 PRO A C 1
ATOM 670 O O . PRO A 1 91 ? 5.069 -8.200 -16.205 1.00 98.62 91 PRO A O 1
ATOM 673 N N . GLU A 1 92 ? 4.050 -7.898 -18.169 1.00 98.62 92 GLU A N 1
ATOM 674 C CA . GLU A 1 92 ? 5.308 -7.744 -18.908 1.00 98.62 92 GLU A CA 1
ATOM 675 C C . GLU A 1 92 ? 6.091 -6.492 -18.483 1.00 98.62 92 GLU A C 1
ATOM 677 O O . GLU A 1 92 ? 7.327 -6.479 -18.509 1.00 98.62 92 GLU A O 1
ATOM 682 N N . ALA A 1 93 ? 5.381 -5.438 -18.067 1.00 98.75 93 ALA A N 1
ATOM 683 C CA . ALA A 1 93 ? 5.993 -4.253 -17.482 1.00 98.75 93 ALA A CA 1
ATOM 684 C C . ALA A 1 93 ? 6.701 -4.589 -16.166 1.00 98.75 93 ALA A C 1
ATOM 686 O O . ALA A 1 93 ? 7.875 -4.252 -16.008 1.00 98.75 93 ALA A O 1
ATOM 687 N N . PHE A 1 94 ? 6.015 -5.290 -15.258 1.00 98.69 94 PHE A N 1
ATOM 688 C CA . PHE A 1 94 ? 6.566 -5.719 -13.975 1.00 98.69 94 PHE A CA 1
ATOM 689 C C . PHE A 1 94 ? 7.818 -6.581 -14.155 1.00 98.69 94 PHE A C 1
ATOM 691 O O . PHE A 1 94 ? 8.838 -6.313 -13.513 1.00 98.69 94 PHE A O 1
ATOM 698 N N . ASP A 1 95 ? 7.780 -7.549 -15.072 1.00 98.56 95 ASP A N 1
ATOM 699 C CA . ASP A 1 95 ? 8.929 -8.405 -15.381 1.00 98.56 95 ASP A CA 1
ATOM 700 C C . ASP A 1 95 ? 10.119 -7.576 -15.878 1.00 98.56 95 ASP A C 1
ATOM 702 O O . ASP A 1 95 ? 11.232 -7.691 -15.361 1.00 98.56 95 ASP A O 1
ATOM 706 N N . SER A 1 96 ? 9.880 -6.672 -16.831 1.00 98.69 96 SER A N 1
ATOM 707 C CA . SER A 1 96 ? 10.932 -5.828 -17.410 1.00 98.69 96 SER A CA 1
ATOM 708 C C . SER A 1 96 ? 11.531 -4.865 -16.378 1.00 98.69 96 SER A C 1
ATOM 710 O O . SER A 1 96 ? 12.750 -4.701 -16.311 1.00 98.69 96 SER A O 1
ATOM 712 N N . PHE A 1 97 ? 10.705 -4.255 -15.522 1.00 98.75 97 PHE A N 1
ATOM 713 C CA . PHE A 1 97 ? 11.195 -3.416 -14.427 1.00 98.75 97 PHE A CA 1
ATOM 714 C C . PHE A 1 97 ? 11.968 -4.222 -13.386 1.00 98.75 97 PHE A C 1
ATOM 716 O O . PHE A 1 97 ? 12.980 -3.741 -12.878 1.00 98.75 97 PHE A O 1
ATOM 723 N N . THR A 1 98 ? 11.547 -5.452 -13.094 1.00 98.69 98 THR A N 1
ATOM 724 C CA . THR A 1 98 ? 12.249 -6.338 -12.158 1.00 98.69 98 THR A CA 1
ATOM 725 C C . THR A 1 98 ? 13.618 -6.741 -12.698 1.00 98.69 98 THR A C 1
ATOM 727 O O . THR A 1 98 ? 14.600 -6.695 -11.954 1.00 98.69 98 THR A O 1
ATOM 730 N N . ILE A 1 99 ? 13.725 -7.046 -13.996 1.00 98.69 99 ILE A N 1
ATOM 731 C CA . ILE A 1 99 ? 15.021 -7.303 -14.640 1.00 98.69 99 ILE A CA 1
ATOM 732 C C . ILE A 1 99 ? 15.890 -6.042 -14.597 1.00 98.69 99 ILE A C 1
ATOM 734 O O . ILE A 1 99 ? 17.047 -6.111 -14.187 1.00 98.69 99 ILE A O 1
ATOM 738 N N . ALA A 1 100 ? 15.341 -4.873 -14.931 1.00 98.56 100 ALA A N 1
ATOM 739 C CA . ALA A 1 100 ? 16.074 -3.612 -14.847 1.00 98.56 100 ALA A CA 1
ATOM 740 C C . ALA A 1 100 ? 16.592 -3.310 -13.429 1.00 98.56 100 ALA A C 1
ATOM 742 O O . ALA A 1 100 ? 17.744 -2.912 -13.257 1.00 98.56 100 ALA A O 1
ATOM 743 N N . ALA A 1 101 ? 15.765 -3.547 -12.410 1.00 98.31 101 ALA A N 1
ATOM 744 C CA . ALA A 1 101 ? 16.127 -3.415 -11.004 1.00 98.31 101 ALA A CA 1
ATOM 745 C C . ALA A 1 101 ? 17.199 -4.433 -10.574 1.00 98.31 101 ALA A C 1
ATOM 747 O O . ALA A 1 101 ? 18.007 -4.124 -9.705 1.00 98.31 101 ALA A O 1
ATOM 748 N N . SER A 1 102 ? 17.245 -5.624 -11.184 1.00 98.12 102 SER A N 1
ATOM 749 C CA . SER A 1 102 ? 18.303 -6.617 -10.925 1.00 98.12 102 SER A CA 1
ATOM 750 C C . SER A 1 102 ? 19.689 -6.178 -11.416 1.00 98.12 102 SER A C 1
ATOM 752 O O . SER A 1 102 ? 20.695 -6.662 -10.908 1.00 98.12 102 SER A O 1
ATOM 754 N N . TYR A 1 103 ? 19.734 -5.214 -12.342 1.00 97.38 103 TYR A N 1
ATOM 755 C CA . TYR A 1 103 ? 20.946 -4.522 -12.794 1.00 97.38 103 TYR A CA 1
ATOM 756 C C . TYR A 1 103 ? 21.135 -3.161 -12.100 1.00 97.38 103 TYR A C 1
ATOM 758 O O . TYR A 1 103 ? 21.760 -2.259 -12.659 1.00 97.38 103 TYR A O 1
ATOM 766 N N . ASP A 1 104 ? 20.549 -2.992 -10.910 1.00 96.38 104 ASP A N 1
ATOM 767 C CA . ASP A 1 104 ? 20.630 -1.795 -10.067 1.00 96.38 104 ASP A CA 1
ATOM 768 C C . ASP A 1 104 ? 20.211 -0.491 -10.769 1.00 96.38 104 ASP A C 1
ATOM 770 O O . ASP A 1 104 ? 20.684 0.597 -10.430 1.00 96.38 104 ASP A O 1
ATOM 774 N N . TYR A 1 105 ? 19.300 -0.567 -11.750 1.00 97.25 105 TYR A N 1
ATOM 775 C CA . TYR A 1 105 ? 18.846 0.625 -12.460 1.00 97.25 105 TYR A CA 1
ATOM 776 C C . TYR A 1 105 ? 17.938 1.486 -11.556 1.00 97.25 105 TYR A C 1
ATOM 778 O O . TYR A 1 105 ? 16.817 1.064 -11.256 1.00 97.25 105 TYR A O 1
ATOM 786 N N . PRO A 1 106 ? 18.350 2.701 -11.127 1.00 96.31 106 PRO A N 1
ATOM 787 C CA . PRO A 1 106 ? 17.732 3.377 -9.978 1.00 96.31 106 PRO A CA 1
ATOM 788 C C . PRO A 1 106 ? 16.230 3.645 -10.125 1.00 96.31 106 PRO A C 1
ATOM 790 O O . PRO A 1 106 ? 15.450 3.425 -9.196 1.00 96.31 106 PRO A O 1
ATOM 793 N N . ILE A 1 107 ? 15.811 4.093 -11.310 1.00 97.69 107 ILE A N 1
ATOM 794 C CA . ILE A 1 107 ? 14.405 4.375 -11.620 1.00 97.69 107 ILE A CA 1
ATOM 795 C C . ILE A 1 107 ? 13.562 3.093 -11.681 1.00 97.69 107 ILE A C 1
ATOM 797 O O . ILE A 1 107 ? 12.391 3.123 -11.317 1.00 97.69 107 ILE A O 1
ATOM 801 N N . ALA A 1 108 ? 14.145 1.949 -12.055 1.00 98.25 108 ALA A N 1
ATOM 802 C CA . ALA A 1 108 ? 13.414 0.688 -12.126 1.00 98.25 108 ALA A CA 1
ATOM 803 C C . ALA A 1 108 ? 12.954 0.214 -10.745 1.00 98.25 108 ALA A C 1
ATOM 805 O O . ALA A 1 108 ? 11.824 -0.249 -10.618 1.00 98.25 108 ALA A O 1
ATOM 806 N N . PHE A 1 109 ? 13.765 0.412 -9.696 1.00 98.56 109 PHE A N 1
ATOM 807 C CA . PHE A 1 109 ? 13.329 0.138 -8.326 1.00 98.56 109 PHE A CA 1
ATOM 808 C C . PHE A 1 109 ? 12.038 0.889 -7.986 1.00 98.56 109 PHE A C 1
ATOM 810 O O . PHE A 1 109 ? 11.111 0.285 -7.459 1.00 98.56 109 PHE A O 1
ATOM 817 N N . LYS A 1 110 ? 11.929 2.174 -8.349 1.00 98.31 110 LYS A N 1
ATOM 818 C CA . LYS A 1 110 ? 10.709 2.954 -8.109 1.00 98.31 110 LYS A CA 1
ATOM 819 C C . LYS A 1 110 ? 9.506 2.352 -8.835 1.00 98.31 110 LYS A C 1
ATOM 821 O O . LYS A 1 110 ? 8.469 2.169 -8.218 1.00 98.31 110 LYS A O 1
ATOM 826 N N . TYR A 1 111 ? 9.651 1.977 -10.102 1.00 98.44 111 TYR A N 1
ATOM 827 C CA . TYR A 1 111 ? 8.550 1.400 -10.884 1.00 98.44 111 TYR A CA 1
ATOM 828 C C . TYR A 1 111 ? 8.124 0.000 -10.409 1.00 98.44 111 TYR A C 1
ATOM 830 O O . TYR A 1 111 ? 6.936 -0.314 -10.423 1.00 98.44 111 TYR A O 1
ATOM 838 N N . VAL A 1 112 ? 9.053 -0.826 -9.914 1.00 98.75 112 VAL A N 1
ATOM 839 C CA . VAL A 1 112 ? 8.684 -2.067 -9.208 1.00 98.75 112 VAL A CA 1
ATOM 840 C C . VAL A 1 112 ? 7.913 -1.740 -7.926 1.00 98.75 112 VAL A C 1
ATOM 842 O O . VAL A 1 112 ? 6.916 -2.391 -7.621 1.00 98.75 112 VAL A O 1
ATOM 845 N N . GLY A 1 113 ? 8.341 -0.707 -7.193 1.00 98.44 113 GLY A N 1
ATOM 846 C CA . GLY A 1 113 ? 7.625 -0.206 -6.024 1.00 98.44 113 GLY A CA 1
ATOM 847 C C . GLY A 1 113 ? 6.191 0.220 -6.346 1.00 98.44 113 GLY A C 1
ATOM 848 O O . GLY A 1 113 ? 5.266 -0.223 -5.668 1.00 98.44 113 GLY A O 1
ATOM 849 N N . ASP A 1 114 ? 5.995 0.979 -7.425 1.00 98.44 114 ASP A N 1
ATOM 850 C CA . ASP A 1 114 ? 4.670 1.400 -7.897 1.00 98.44 114 ASP A CA 1
ATOM 851 C C . ASP A 1 114 ? 3.786 0.206 -8.253 1.00 98.44 114 ASP A C 1
ATOM 853 O O . ASP A 1 114 ? 2.619 0.173 -7.877 1.00 98.44 114 ASP A O 1
ATOM 857 N N . ALA A 1 115 ? 4.333 -0.813 -8.919 1.00 98.38 115 ALA A N 1
ATOM 858 C CA . ALA A 1 115 ? 3.572 -2.015 -9.246 1.00 98.38 115 ALA A CA 1
ATOM 859 C C . ALA A 1 115 ? 3.073 -2.746 -7.986 1.00 98.38 115 ALA A C 1
ATOM 861 O O . ALA A 1 115 ? 1.923 -3.194 -7.949 1.00 98.38 115 ALA A O 1
ATOM 862 N N . TYR A 1 116 ? 3.896 -2.818 -6.930 1.00 98.56 116 TYR A N 1
ATOM 863 C CA . TYR A 1 116 ? 3.467 -3.342 -5.629 1.00 98.56 116 TYR A CA 1
ATOM 864 C C . TYR A 1 116 ? 2.418 -2.450 -4.963 1.00 98.56 116 TYR A C 1
ATOM 866 O O . TYR A 1 116 ? 1.432 -2.970 -4.442 1.00 98.56 116 TYR A O 1
ATOM 874 N N . LEU A 1 117 ? 2.600 -1.129 -4.998 1.00 97.56 117 LEU A N 1
ATOM 875 C CA . LEU A 1 117 ? 1.679 -0.163 -4.398 1.00 97.56 117 LEU A CA 1
ATOM 876 C C . LEU A 1 117 ? 0.308 -0.166 -5.093 1.00 97.56 117 LEU A C 1
ATOM 878 O O . LEU A 1 117 ? -0.724 -0.151 -4.428 1.00 97.56 117 LEU A O 1
ATOM 882 N N . GLU A 1 118 ? 0.279 -0.255 -6.420 1.00 95.75 118 GLU A N 1
ATOM 883 C CA . GLU A 1 118 ? -0.953 -0.302 -7.216 1.00 95.75 118 GLU A CA 1
ATOM 884 C C . GLU A 1 118 ? -1.564 -1.710 -7.307 1.00 95.75 118 GLU A C 1
ATOM 886 O O . GLU A 1 118 ? -2.717 -1.860 -7.719 1.00 95.75 118 GLU A O 1
ATOM 891 N N . GLY A 1 119 ? -0.804 -2.754 -6.965 1.00 96.44 119 GLY A N 1
ATOM 892 C CA . GLY A 1 119 ? -1.231 -4.144 -7.116 1.00 96.44 119 GLY A CA 1
ATOM 893 C C . GLY A 1 119 ? -1.390 -4.586 -8.576 1.00 96.44 119 GLY A C 1
ATOM 894 O O . GLY A 1 119 ? -2.221 -5.451 -8.859 1.00 96.44 119 GLY A O 1
ATOM 895 N N . ARG A 1 120 ? -0.647 -3.985 -9.515 1.00 95.69 120 ARG A N 1
ATOM 896 C CA . ARG A 1 120 ? -0.800 -4.205 -10.966 1.00 95.69 120 ARG A CA 1
ATOM 897 C C . ARG A 1 120 ? 0.351 -5.001 -11.554 1.00 95.69 120 ARG A C 1
ATOM 899 O O . ARG A 1 120 ? 1.509 -4.704 -11.297 1.00 95.69 120 ARG A O 1
ATOM 906 N N . GLY A 1 121 ? 0.020 -5.981 -12.397 1.00 96.81 121 GLY A N 1
ATOM 907 C CA . GLY A 1 121 ? 1.020 -6.795 -13.094 1.00 96.81 121 GLY A CA 1
ATOM 908 C C . GLY A 1 121 ? 1.837 -7.713 -12.186 1.00 96.81 121 GLY A C 1
ATOM 909 O O . GLY A 1 121 ? 2.789 -8.322 -12.653 1.00 96.81 121 GLY A O 1
ATOM 910 N N . LEU A 1 122 ? 1.478 -7.804 -10.904 1.00 98.06 122 LEU A N 1
ATOM 911 C CA . LEU A 1 122 ? 2.173 -8.643 -9.942 1.00 98.06 122 LEU A CA 1
ATOM 912 C C . LEU A 1 122 ? 1.980 -10.134 -10.270 1.00 98.06 122 LEU A C 1
ATOM 914 O O . LEU A 1 122 ? 0.898 -10.508 -10.733 1.00 98.06 122 LEU A O 1
ATOM 918 N N . PRO A 1 123 ? 2.985 -10.982 -9.992 1.00 96.56 123 PRO A N 1
ATOM 919 C CA . PRO A 1 123 ? 2.859 -12.428 -10.125 1.00 96.56 123 PRO A CA 1
ATOM 920 C C . PRO A 1 123 ? 1.868 -12.993 -9.096 1.00 96.56 123 PRO A C 1
ATOM 922 O O . PRO A 1 123 ? 1.591 -12.363 -8.071 1.00 96.56 123 PRO A O 1
ATOM 925 N N . ASP A 1 124 ? 1.362 -14.201 -9.344 1.00 95.56 124 ASP A N 1
ATOM 926 C CA . ASP A 1 124 ? 0.346 -14.846 -8.500 1.00 95.56 124 ASP A CA 1
ATOM 927 C C . ASP A 1 124 ? 0.815 -15.069 -7.049 1.00 95.56 124 ASP A C 1
ATOM 929 O O . ASP A 1 124 ? -0.003 -15.098 -6.123 1.00 95.56 124 ASP A O 1
ATOM 933 N N . GLU A 1 125 ? 2.126 -15.207 -6.835 1.00 94.69 125 GLU A N 1
ATOM 934 C CA . GLU A 1 125 ? 2.753 -15.387 -5.523 1.00 94.69 125 GLU A CA 1
ATOM 935 C C . GLU A 1 125 ? 2.899 -14.082 -4.726 1.00 94.69 125 GLU A C 1
ATOM 937 O O . GLU A 1 125 ? 3.288 -14.122 -3.554 1.00 94.69 125 GLU A O 1
ATOM 942 N N . ALA A 1 126 ? 2.619 -12.921 -5.328 1.00 95.94 126 ALA A N 1
ATOM 943 C CA . ALA A 1 126 ? 2.717 -11.647 -4.629 1.00 95.94 126 ALA A CA 1
ATOM 944 C C . ALA A 1 126 ? 1.718 -11.572 -3.454 1.00 95.94 126 ALA A C 1
ATOM 946 O O . ALA A 1 126 ? 0.615 -12.128 -3.535 1.00 95.94 126 ALA A O 1
ATOM 947 N N . PRO A 1 127 ? 2.056 -10.859 -2.359 1.00 95.69 127 PRO A N 1
ATOM 948 C CA . PRO A 1 127 ? 1.145 -10.707 -1.229 1.00 95.69 127 PRO A CA 1
ATOM 949 C C . PRO A 1 127 ? -0.204 -10.131 -1.663 1.00 95.69 127 PRO A C 1
ATOM 951 O O . PRO A 1 127 ? -0.268 -9.210 -2.479 1.00 95.69 127 PRO A O 1
ATOM 954 N N . LYS A 1 128 ? -1.292 -10.665 -1.103 1.00 91.81 128 LYS A N 1
ATOM 955 C CA . LYS A 1 128 ? -2.652 -10.192 -1.406 1.00 91.81 128 LYS A CA 1
ATOM 956 C C . LYS A 1 128 ? -3.078 -9.076 -0.461 1.00 91.81 128 LYS A C 1
ATOM 958 O O . LYS A 1 128 ? -3.921 -8.257 -0.816 1.00 91.81 128 LYS A O 1
ATOM 963 N N . GLU A 1 129 ? -2.491 -9.046 0.727 1.00 92.00 129 GLU A N 1
ATOM 964 C CA . GLU A 1 129 ? -2.710 -8.035 1.744 1.00 92.00 129 GLU A CA 1
ATOM 965 C C . GLU A 1 129 ? -2.018 -6.721 1.364 1.00 92.00 129 GLU A C 1
ATOM 967 O O . GLU A 1 129 ? -0.802 -6.674 1.158 1.00 92.00 129 GLU A O 1
ATOM 972 N N . ASP A 1 130 ? -2.788 -5.631 1.349 1.00 92.69 130 ASP A N 1
ATOM 973 C CA . ASP A 1 130 ? -2.295 -4.284 1.036 1.00 92.69 130 ASP A CA 1
ATOM 974 C C . ASP A 1 130 ? -1.101 -3.884 1.905 1.00 92.69 130 ASP A C 1
ATOM 976 O O . ASP A 1 130 ? -0.096 -3.403 1.392 1.00 92.69 130 ASP A O 1
ATOM 980 N N . ALA A 1 131 ? -1.155 -4.164 3.210 1.00 94.19 131 ALA A N 1
ATOM 981 C CA . ALA A 1 131 ? -0.078 -3.825 4.137 1.00 94.19 131 ALA A CA 1
ATOM 982 C C . ALA A 1 131 ? 1.265 -4.471 3.761 1.00 94.19 131 ALA A C 1
ATOM 984 O O . ALA A 1 131 ? 2.307 -3.824 3.867 1.00 94.19 131 ALA A O 1
ATOM 985 N N . GLU A 1 132 ? 1.260 -5.728 3.314 1.00 96.44 132 GLU A N 1
ATOM 986 C CA . GLU A 1 132 ? 2.485 -6.427 2.916 1.00 96.44 132 GLU A CA 1
ATOM 987 C C . GLU A 1 132 ? 2.992 -5.929 1.561 1.00 96.44 132 GLU A C 1
ATOM 989 O O . GLU A 1 132 ? 4.192 -5.695 1.396 1.00 96.44 132 GLU A O 1
ATOM 994 N N . ARG A 1 133 ? 2.083 -5.654 0.618 1.00 97.50 133 ARG A N 1
ATOM 995 C CA . ARG A 1 133 ? 2.442 -5.024 -0.658 1.00 97.50 133 ARG A CA 1
ATOM 996 C C . ARG A 1 133 ? 3.049 -3.638 -0.471 1.00 97.50 133 ARG A C 1
ATOM 998 O O . ARG A 1 133 ? 4.093 -3.358 -1.052 1.00 97.50 133 ARG A O 1
ATOM 1005 N N . TYR A 1 134 ? 2.473 -2.794 0.380 1.00 97.75 134 TYR A N 1
ATOM 1006 C CA . TYR A 1 134 ? 3.004 -1.454 0.642 1.00 97.75 134 TYR A CA 1
ATOM 1007 C C . TYR A 1 134 ? 4.374 -1.496 1.327 1.00 97.75 134 TYR A C 1
ATOM 1009 O O . TYR A 1 134 ? 5.239 -0.680 1.013 1.00 97.75 134 TYR A O 1
ATOM 1017 N N . LYS A 1 135 ? 4.629 -2.480 2.202 1.00 98.19 135 LYS A N 1
ATOM 1018 C CA . LYS A 1 135 ? 5.972 -2.712 2.765 1.00 98.19 135 LYS A CA 1
ATOM 1019 C C . LYS A 1 135 ? 6.982 -3.100 1.685 1.00 98.19 135 LYS A C 1
ATOM 1021 O O . LYS A 1 135 ? 8.102 -2.588 1.700 1.00 98.19 135 LYS A O 1
ATOM 1026 N N . LEU A 1 136 ? 6.604 -3.968 0.742 1.00 98.12 136 LEU A N 1
ATOM 1027 C CA . LEU A 1 136 ? 7.456 -4.298 -0.405 1.00 98.12 136 LEU A CA 1
ATOM 1028 C C . LEU A 1 136 ? 7.709 -3.066 -1.278 1.00 98.12 136 LEU A C 1
ATOM 1030 O O . LEU A 1 136 ? 8.870 -2.771 -1.564 1.00 98.12 136 LEU A O 1
ATOM 1034 N N . ALA A 1 137 ? 6.662 -2.311 -1.618 1.00 98.62 137 ALA A N 1
ATOM 1035 C CA . ALA A 1 137 ? 6.770 -1.068 -2.375 1.00 98.62 137 ALA A CA 1
ATOM 1036 C C . ALA A 1 137 ? 7.761 -0.097 -1.724 1.00 98.62 137 ALA A C 1
ATOM 1038 O O . ALA A 1 137 ? 8.725 0.340 -2.353 1.00 98.62 137 ALA A O 1
ATOM 1039 N N . ARG A 1 138 ? 7.602 0.139 -0.418 1.00 98.62 138 ARG A N 1
ATOM 1040 C CA . ARG A 1 138 ? 8.506 0.970 0.381 1.00 98.62 138 ARG A CA 1
ATOM 1041 C C . ARG A 1 138 ? 9.957 0.499 0.321 1.00 98.62 138 ARG A C 1
ATOM 1043 O O . ARG A 1 138 ? 10.852 1.328 0.187 1.00 98.62 138 ARG A O 1
ATOM 1050 N N . ASN A 1 139 ? 10.213 -0.805 0.415 1.00 98.50 139 ASN A N 1
ATOM 1051 C CA . ASN A 1 139 ? 11.575 -1.341 0.325 1.00 98.50 139 ASN A CA 1
ATOM 1052 C C . ASN A 1 139 ? 12.208 -1.060 -1.045 1.00 98.50 139 ASN A C 1
ATOM 1054 O O . ASN A 1 139 ? 13.394 -0.744 -1.123 1.00 98.50 139 ASN A O 1
ATOM 1058 N N . TYR A 1 140 ? 11.426 -1.144 -2.118 1.00 98.69 140 TYR A N 1
ATOM 1059 C CA . TYR A 1 140 ? 11.870 -0.773 -3.459 1.00 98.69 140 TYR A CA 1
ATOM 1060 C C . TYR A 1 140 ? 12.098 0.740 -3.601 1.00 98.69 140 TYR A C 1
ATOM 1062 O O . TYR A 1 140 ? 13.110 1.150 -4.168 1.00 98.69 140 TYR A O 1
ATOM 1070 N N . TYR A 1 141 ? 11.244 1.580 -3.015 1.00 98.69 141 TYR A N 1
ATOM 1071 C CA . TYR A 1 141 ? 11.463 3.029 -2.967 1.00 98.69 141 TYR A CA 1
ATOM 1072 C C . TYR A 1 141 ? 12.735 3.411 -2.210 1.00 98.69 141 TYR A C 1
ATOM 1074 O O . TYR A 1 141 ? 13.487 4.257 -2.688 1.00 98.69 141 TYR A O 1
ATOM 1082 N N . LEU A 1 142 ? 13.034 2.737 -1.095 1.00 98.56 142 LEU A N 1
ATOM 1083 C CA . LEU A 1 142 ? 14.295 2.915 -0.371 1.00 98.56 142 LEU A CA 1
ATOM 1084 C C . LEU A 1 142 ? 15.503 2.543 -1.234 1.00 98.56 142 LEU A C 1
ATOM 1086 O O . LEU A 1 142 ? 16.408 3.356 -1.360 1.00 98.56 142 LEU A O 1
ATOM 1090 N N . LYS A 1 143 ? 15.484 1.389 -1.919 1.00 98.31 143 LYS A N 1
ATOM 1091 C CA . LYS A 1 143 ? 16.558 1.017 -2.864 1.00 98.31 143 LYS A CA 1
ATOM 1092 C C . LYS A 1 143 ? 16.745 2.060 -3.965 1.00 98.31 143 LYS A C 1
ATOM 1094 O O . LYS A 1 143 ? 17.867 2.394 -4.326 1.00 98.31 143 LYS A O 1
ATOM 1099 N N . SER A 1 144 ? 15.642 2.592 -4.485 1.00 98.19 144 SER A N 1
ATOM 1100 C CA . SER A 1 144 ? 15.664 3.652 -5.490 1.00 98.19 144 SER A CA 1
ATOM 1101 C C . SER A 1 144 ? 16.289 4.946 -4.952 1.00 98.19 144 SER A C 1
ATOM 1103 O O . SER A 1 144 ? 17.127 5.556 -5.618 1.00 98.19 144 SER A O 1
ATOM 1105 N N . ALA A 1 145 ? 15.926 5.337 -3.727 1.00 97.31 145 ALA A N 1
ATOM 1106 C CA . ALA A 1 145 ? 16.474 6.502 -3.041 1.00 97.31 145 ALA A CA 1
ATOM 1107 C C . ALA A 1 145 ? 17.972 6.338 -2.732 1.00 97.31 145 ALA A C 1
ATOM 1109 O O . ALA A 1 145 ? 18.750 7.252 -3.006 1.00 97.31 145 ALA A O 1
ATOM 1110 N N . ASP A 1 146 ? 18.378 5.168 -2.235 1.00 97.06 146 ASP A N 1
ATOM 1111 C CA . ASP A 1 146 ? 19.772 4.818 -1.940 1.00 97.06 146 ASP A CA 1
ATOM 1112 C C . ASP A 1 146 ? 20.633 4.824 -3.213 1.00 97.06 146 ASP A C 1
ATOM 1114 O O . ASP A 1 146 ? 21.798 5.222 -3.184 1.00 97.06 146 ASP A O 1
ATOM 1118 N N . ALA A 1 147 ? 20.037 4.471 -4.355 1.00 95.25 147 ALA A N 1
ATOM 1119 C CA . ALA A 1 147 ? 20.646 4.574 -5.679 1.00 95.25 147 ALA A CA 1
ATOM 1120 C C . ALA A 1 147 ? 20.625 6.008 -6.265 1.00 95.25 147 ALA A C 1
ATOM 1122 O O . ALA A 1 147 ? 20.985 6.219 -7.425 1.00 95.25 147 ALA A O 1
ATOM 1123 N N . GLY A 1 148 ? 20.212 7.010 -5.480 1.00 93.88 148 GLY A N 1
ATOM 1124 C CA . GLY A 1 148 ? 20.256 8.430 -5.835 1.00 93.88 148 GLY A CA 1
ATOM 1125 C C . GLY A 1 148 ? 19.058 8.941 -6.639 1.00 93.88 148 GLY A C 1
ATOM 1126 O O . GLY A 1 148 ? 19.113 10.056 -7.165 1.00 93.88 148 GLY A O 1
ATOM 1127 N N . TYR A 1 149 ? 17.971 8.171 -6.755 1.00 95.94 149 TYR A N 1
ATOM 1128 C CA . TYR A 1 149 ? 16.787 8.601 -7.496 1.00 95.94 149 TYR A CA 1
ATOM 1129 C C . TYR A 1 149 ? 15.819 9.412 -6.623 1.00 95.94 149 TYR A C 1
ATOM 1131 O O . TYR A 1 149 ? 15.180 8.891 -5.708 1.00 95.94 149 TYR A O 1
ATOM 1139 N N . ALA A 1 150 ? 15.670 10.703 -6.937 1.00 94.12 150 ALA A N 1
ATOM 1140 C CA . ALA A 1 150 ? 14.877 11.639 -6.137 1.00 94.12 150 ALA A CA 1
ATOM 1141 C C . ALA A 1 150 ? 13.394 11.244 -6.003 1.00 94.12 150 ALA A C 1
ATOM 1143 O O . ALA A 1 150 ? 12.812 11.432 -4.936 1.00 94.12 150 ALA A O 1
ATOM 1144 N N . GLU A 1 151 ? 12.779 10.665 -7.042 1.00 95.06 151 GLU A N 1
ATOM 1145 C CA . GLU A 1 151 ? 11.376 10.230 -6.939 1.00 95.06 151 GLU A CA 1
ATOM 1146 C C . GLU A 1 151 ? 11.207 8.996 -6.061 1.00 95.06 151 GLU A C 1
ATOM 1148 O O . GLU A 1 151 ? 10.167 8.850 -5.427 1.00 95.06 151 GLU A O 1
ATOM 1153 N N . GLY A 1 152 ? 12.233 8.142 -5.981 1.00 95.81 152 GLY A N 1
ATOM 1154 C CA . GLY A 1 152 ? 12.268 7.043 -5.022 1.00 95.81 152 GLY A CA 1
ATOM 1155 C C . GLY A 1 152 ? 12.160 7.569 -3.594 1.00 95.81 152 GLY A C 1
ATOM 1156 O O . GLY A 1 152 ? 11.316 7.114 -2.834 1.00 95.81 152 GLY A O 1
ATOM 1157 N N . SER A 1 153 ? 12.937 8.607 -3.263 1.00 92.75 153 SER A N 1
ATOM 1158 C CA . SER A 1 153 ? 12.883 9.266 -1.949 1.00 92.75 153 SER A CA 1
ATOM 1159 C C . SER A 1 153 ? 11.506 9.874 -1.651 1.00 92.75 153 SER A C 1
ATOM 1161 O O . SER A 1 153 ? 10.965 9.675 -0.563 1.00 92.75 153 SER A O 1
ATOM 1163 N N . ALA A 1 154 ? 10.895 10.550 -2.630 1.00 94.75 154 ALA A N 1
ATOM 1164 C CA . ALA A 1 154 ? 9.556 11.120 -2.475 1.00 94.75 154 ALA A CA 1
ATOM 1165 C C . ALA A 1 154 ? 8.478 10.043 -2.233 1.00 94.75 154 ALA A C 1
ATOM 1167 O O . ALA A 1 154 ? 7.597 10.237 -1.396 1.00 94.75 154 ALA A O 1
ATOM 1168 N N . ALA A 1 155 ? 8.580 8.897 -2.912 1.00 97.50 155 ALA A N 1
ATOM 1169 C CA . ALA A 1 155 ? 7.614 7.804 -2.816 1.00 97.50 155 ALA A CA 1
ATOM 1170 C C . ALA A 1 155 ? 7.651 7.053 -1.468 1.00 97.50 155 ALA A C 1
ATOM 1172 O O . ALA A 1 155 ? 6.661 6.433 -1.079 1.00 97.50 155 ALA A O 1
ATOM 1173 N N . VAL A 1 156 ? 8.750 7.133 -0.702 1.00 98.12 156 VAL A N 1
ATOM 1174 C CA . VAL A 1 156 ? 8.834 6.507 0.635 1.00 98.12 156 VAL A CA 1
ATOM 1175 C C . VAL A 1 156 ? 7.766 7.062 1.581 1.00 98.12 156 VAL A C 1
ATOM 1177 O O . VAL A 1 156 ? 7.122 6.287 2.286 1.00 98.12 156 VAL A O 1
ATOM 1180 N N . ALA A 1 157 ? 7.554 8.382 1.581 1.00 95.38 157 ALA A N 1
ATOM 1181 C CA . ALA A 1 157 ? 6.594 9.027 2.478 1.00 95.38 157 ALA A CA 1
ATOM 1182 C C . ALA A 1 157 ? 5.145 8.610 2.176 1.00 95.38 157 ALA A C 1
ATOM 1184 O O . ALA A 1 157 ? 4.364 8.378 3.098 1.00 95.38 157 ALA A O 1
ATOM 1185 N N . GLU A 1 158 ? 4.808 8.471 0.892 1.00 95.00 158 GLU A N 1
ATOM 1186 C CA . GLU A 1 158 ? 3.507 7.966 0.447 1.00 95.00 158 GLU A CA 1
ATOM 1187 C C . GLU A 1 158 ? 3.296 6.513 0.896 1.00 95.00 158 GLU A C 1
ATOM 1189 O O . GLU A 1 158 ? 2.274 6.187 1.504 1.00 95.00 158 GLU A O 1
ATOM 1194 N N . ALA A 1 159 ? 4.292 5.646 0.686 1.00 97.44 159 ALA A N 1
ATOM 1195 C CA . ALA A 1 159 ? 4.212 4.260 1.133 1.00 97.44 159 ALA A CA 1
ATOM 1196 C C . ALA A 1 159 ? 4.084 4.145 2.663 1.00 97.44 159 ALA A C 1
ATOM 1198 O O . ALA A 1 159 ? 3.315 3.318 3.146 1.00 97.44 159 ALA A O 1
ATOM 1199 N N . ASP A 1 160 ? 4.786 4.980 3.436 1.00 96.12 160 ASP A N 1
ATOM 1200 C CA . ASP A 1 160 ? 4.672 5.021 4.901 1.00 96.12 160 ASP A CA 1
ATOM 1201 C C . ASP A 1 160 ? 3.251 5.372 5.369 1.00 96.12 160 ASP A C 1
ATOM 1203 O O . ASP A 1 160 ? 2.720 4.752 6.299 1.00 96.12 160 ASP A O 1
ATOM 1207 N N . GLU A 1 161 ? 2.607 6.339 4.715 1.00 93.00 161 GLU A N 1
ATOM 1208 C CA . GLU A 1 161 ? 1.218 6.697 4.996 1.00 93.00 161 GLU A CA 1
ATOM 1209 C C . GLU A 1 161 ? 0.252 5.553 4.667 1.00 93.00 161 GLU A C 1
ATOM 1211 O O . GLU A 1 161 ? -0.626 5.233 5.479 1.00 93.00 161 GLU A O 1
ATOM 1216 N N . LEU A 1 162 ? 0.446 4.888 3.529 1.00 94.56 162 LEU A N 1
ATOM 1217 C CA . LEU A 1 162 ? -0.375 3.750 3.125 1.00 94.56 162 LEU A CA 1
ATOM 1218 C C . LEU A 1 162 ? -0.190 2.552 4.062 1.00 94.56 162 LEU A C 1
ATOM 1220 O O . LEU A 1 162 ? -1.185 1.988 4.522 1.00 94.56 162 LEU A O 1
ATOM 1224 N N . ILE A 1 163 ? 1.047 2.210 4.443 1.00 95.75 163 ILE A N 1
ATOM 1225 C CA . ILE A 1 163 ? 1.337 1.158 5.436 1.00 95.75 163 ILE A CA 1
ATOM 1226 C C . ILE A 1 163 ? 0.615 1.456 6.748 1.00 95.75 163 ILE A C 1
ATOM 1228 O O . ILE A 1 163 ? -0.005 0.558 7.324 1.00 95.75 163 ILE A O 1
ATOM 1232 N N . ARG A 1 164 ? 0.667 2.711 7.210 1.00 92.00 164 ARG A N 1
ATOM 1233 C CA . ARG A 1 164 ? -0.030 3.152 8.423 1.00 92.00 164 ARG A CA 1
ATOM 1234 C C . ARG A 1 164 ? -1.542 2.954 8.300 1.00 92.00 164 ARG A C 1
ATOM 1236 O O . ARG A 1 164 ? -2.159 2.483 9.249 1.00 92.00 164 ARG A O 1
ATOM 1243 N N . SER A 1 165 ? -2.133 3.278 7.152 1.00 91.81 165 SER A N 1
ATOM 1244 C CA . SER A 1 165 ? -3.571 3.084 6.916 1.00 91.81 165 SER A CA 1
ATOM 1245 C C . SER A 1 165 ? -3.978 1.611 6.767 1.00 91.81 165 SER A C 1
ATOM 1247 O O . SER A 1 165 ? -5.098 1.242 7.112 1.00 91.81 165 SER A O 1
ATOM 1249 N N . ALA A 1 166 ? -3.072 0.744 6.307 1.00 94.25 166 ALA A N 1
ATOM 1250 C CA . ALA A 1 166 ? -3.348 -0.670 6.053 1.00 94.25 166 ALA A CA 1
ATOM 1251 C C . ALA A 1 166 ? -2.977 -1.599 7.223 1.00 94.25 166 ALA A C 1
ATOM 1253 O O . ALA A 1 166 ? -3.315 -2.782 7.197 1.00 94.25 166 ALA A O 1
ATOM 1254 N N . THR A 1 167 ? -2.292 -1.091 8.252 1.00 95.31 167 THR A N 1
ATOM 1255 C CA . THR A 1 167 ? -1.824 -1.881 9.400 1.00 95.31 167 THR A CA 1
ATOM 1256 C C . THR A 1 167 ? -2.575 -1.489 10.662 1.00 95.31 167 THR A C 1
ATOM 1258 O O . THR A 1 167 ? -2.498 -0.345 11.099 1.00 95.31 167 THR A O 1
ATOM 1261 N N . PHE A 1 168 ? -3.261 -2.441 11.296 1.00 95.56 168 PHE A N 1
ATOM 1262 C CA . PHE A 1 168 ? -3.904 -2.183 12.582 1.00 95.56 168 PHE A CA 1
ATOM 1263 C C . PHE A 1 168 ? -2.850 -2.033 13.690 1.00 95.56 168 PHE A C 1
ATOM 1265 O O . PHE A 1 168 ? -2.192 -3.004 14.065 1.00 95.56 168 PHE A O 1
ATOM 1272 N N . ASP A 1 169 ? -2.708 -0.816 14.217 1.00 95.12 169 ASP A N 1
ATOM 1273 C CA . ASP A 1 169 ? -1.809 -0.476 15.322 1.00 95.12 169 ASP A CA 1
ATOM 1274 C C . ASP A 1 169 ? -2.622 0.091 16.501 1.00 95.12 169 ASP A C 1
ATOM 1276 O O . ASP A 1 169 ? -2.968 1.278 16.502 1.00 95.12 169 ASP A O 1
ATOM 1280 N N . PRO A 1 170 ? -2.933 -0.722 17.530 1.00 96.00 170 PRO A N 1
ATOM 1281 C CA . PRO A 1 170 ? -3.747 -0.275 18.654 1.00 96.00 170 PRO A CA 1
ATOM 1282 C C . PRO A 1 170 ? -3.086 0.852 19.463 1.00 96.00 170 PRO A C 1
ATOM 1284 O O . PRO A 1 170 ? -3.790 1.582 20.156 1.00 96.00 170 PRO A O 1
ATOM 1287 N N . SER A 1 171 ? -1.763 1.050 19.373 1.00 95.44 171 SER A N 1
ATOM 1288 C CA . SER A 1 171 ? -1.066 2.121 20.105 1.00 95.44 171 SER A CA 1
ATOM 1289 C C . SER A 1 171 ? -1.430 3.533 19.626 1.00 95.44 171 SER A C 1
ATOM 1291 O O . SER A 1 171 ? -1.136 4.513 20.310 1.00 95.44 171 SER A O 1
ATOM 1293 N N . ARG A 1 172 ? -2.098 3.646 18.470 1.00 92.75 172 ARG A N 1
ATOM 1294 C CA . ARG A 1 172 ? -2.578 4.914 17.895 1.00 92.75 172 ARG A CA 1
ATOM 1295 C C . ARG A 1 172 ? -3.902 5.399 18.472 1.00 92.75 172 ARG A C 1
ATOM 1297 O O . ARG A 1 172 ? -4.333 6.502 18.147 1.00 92.75 172 ARG A O 1
ATOM 1304 N N . PHE A 1 173 ? -4.534 4.590 19.309 1.00 95.12 173 PHE A N 1
ATOM 1305 C CA . PHE A 1 173 ? -5.831 4.873 19.903 1.00 95.12 173 PHE A CA 1
ATOM 1306 C C . PHE A 1 173 ? -5.661 5.274 21.369 1.00 95.12 173 PHE A C 1
ATOM 1308 O O . PHE A 1 173 ? -4.716 4.854 22.037 1.00 95.12 173 PHE A O 1
ATOM 1315 N N . GLN A 1 174 ? -6.578 6.088 21.887 1.00 91.81 174 GLN A N 1
ATOM 1316 C CA . GLN A 1 174 ? -6.594 6.504 23.289 1.00 91.81 174 GLN A CA 1
ATOM 1317 C C . GLN A 1 174 ? -6.797 5.317 24.226 1.00 91.81 174 GLN A C 1
ATOM 1319 O O . GLN A 1 174 ? -6.243 5.310 25.326 1.00 91.81 174 GLN A O 1
ATOM 1324 N N . ASN A 1 175 ? -7.547 4.303 23.785 1.00 93.06 175 ASN A N 1
ATOM 1325 C CA . ASN A 1 175 ? -7.686 3.044 24.503 1.00 93.06 175 ASN A CA 1
ATOM 1326 C C . ASN A 1 175 ? -7.199 1.846 23.661 1.00 93.06 175 ASN A C 1
ATOM 1328 O O . ASN A 1 175 ? -8.014 1.112 23.088 1.00 93.06 175 ASN A O 1
ATOM 1332 N N . PRO A 1 176 ? -5.873 1.587 23.629 1.00 95.12 176 PRO A N 1
ATOM 1333 C CA . PRO A 1 176 ? -5.286 0.493 22.853 1.00 95.12 176 PRO A CA 1
ATOM 1334 C C . PRO A 1 176 ? -5.833 -0.885 23.224 1.00 95.12 176 PRO A C 1
ATOM 1336 O O . PRO A 1 176 ? -5.928 -1.774 22.381 1.00 95.12 176 PRO A O 1
ATOM 1339 N N . GLN A 1 177 ? -6.177 -1.086 24.498 1.00 93.31 177 GLN A N 1
ATOM 1340 C CA . GLN A 1 177 ? -6.658 -2.376 24.979 1.00 93.31 177 GLN A CA 1
ATOM 1341 C C . GLN A 1 177 ? -8.077 -2.659 24.484 1.00 93.31 177 GLN A C 1
ATOM 1343 O O . GLN A 1 177 ? -8.324 -3.758 23.989 1.00 93.31 177 GLN A O 1
ATOM 1348 N N . ALA A 1 178 ? -8.979 -1.677 24.571 1.00 93.38 178 ALA A N 1
ATOM 1349 C CA . ALA A 1 178 ? -10.364 -1.839 24.139 1.00 93.38 178 ALA A CA 1
ATOM 1350 C C . ALA A 1 178 ? -10.472 -2.013 22.618 1.00 93.38 178 ALA A C 1
ATOM 1352 O O . ALA A 1 178 ? -11.109 -2.964 22.161 1.00 93.38 178 ALA A O 1
ATOM 1353 N N . ILE A 1 179 ? -9.801 -1.167 21.824 1.00 95.88 179 ILE A N 1
ATOM 1354 C CA . ILE A 1 179 ? -9.857 -1.277 20.357 1.00 95.88 179 ILE A CA 1
ATOM 1355 C C . ILE A 1 179 ? -9.257 -2.595 19.861 1.00 95.88 179 ILE A C 1
ATOM 1357 O O . ILE A 1 179 ? -9.810 -3.227 18.962 1.00 95.88 179 ILE A O 1
ATOM 1361 N N . ARG A 1 180 ? -8.164 -3.061 20.486 1.00 95.88 180 ARG A N 1
ATOM 1362 C CA . ARG A 1 180 ? -7.576 -4.371 20.189 1.00 95.88 180 ARG A CA 1
ATOM 1363 C C . ARG A 1 180 ? -8.555 -5.490 20.511 1.00 95.88 180 ARG A C 1
ATOM 1365 O O . ARG A 1 180 ? -8.741 -6.372 19.682 1.00 95.88 180 ARG A O 1
ATOM 1372 N N . ALA A 1 181 ? -9.205 -5.436 21.672 1.00 93.25 181 ALA A N 1
ATOM 1373 C CA . ALA A 1 181 ? -10.158 -6.464 22.064 1.00 93.25 181 ALA A CA 1
ATOM 1374 C C . ALA A 1 181 ? -11.352 -6.546 21.091 1.00 93.25 181 ALA A C 1
ATOM 1376 O O . ALA A 1 181 ? -11.846 -7.631 20.774 1.00 93.25 181 ALA A O 1
ATOM 1377 N N . ILE A 1 182 ? -11.798 -5.402 20.561 1.00 93.88 182 ILE A N 1
ATOM 1378 C CA . ILE A 1 182 ? -12.831 -5.360 19.518 1.00 93.88 182 ILE A CA 1
ATOM 1379 C C . ILE A 1 182 ? -12.292 -5.943 18.208 1.00 93.88 182 ILE A C 1
ATOM 1381 O O . ILE A 1 182 ? -12.929 -6.815 17.621 1.00 93.88 182 ILE A O 1
ATOM 1385 N N . TYR A 1 183 ? -11.105 -5.532 17.764 1.00 95.31 183 TYR A N 1
ATOM 1386 C CA . TYR A 1 183 ? -10.473 -6.043 16.540 1.00 95.31 183 TYR A CA 1
ATOM 1387 C C . TYR A 1 183 ? -10.219 -7.566 16.568 1.00 95.31 183 TYR A C 1
ATOM 1389 O O . TYR A 1 183 ? -10.294 -8.250 15.540 1.00 95.31 183 TYR A O 1
ATOM 1397 N N . GLU A 1 184 ? -9.950 -8.115 17.751 1.00 93.25 184 GLU A N 1
ATOM 1398 C CA . GLU A 1 184 ? -9.771 -9.550 17.998 1.00 93.25 184 GLU A CA 1
ATOM 1399 C C . GLU A 1 184 ? -11.094 -10.304 18.217 1.00 93.25 184 GLU A C 1
ATOM 1401 O O . GLU A 1 184 ? -11.096 -11.533 18.225 1.00 93.25 184 GLU A O 1
ATOM 1406 N N . GLY A 1 185 ? -12.219 -9.598 18.379 1.00 90.06 185 GLY A N 1
ATOM 1407 C CA . GLY A 1 185 ?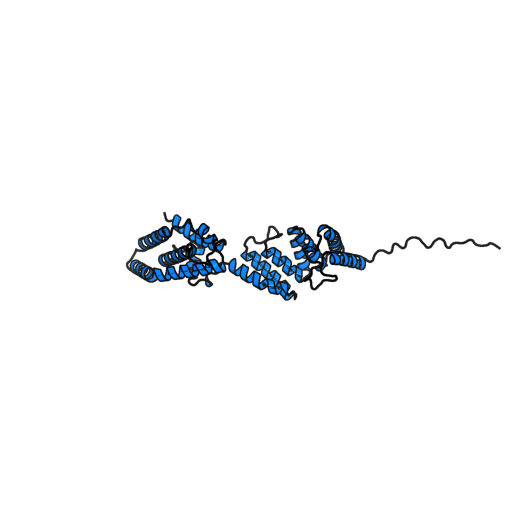 -13.537 -10.202 18.600 1.00 90.06 185 GLY A CA 1
ATOM 1408 C C . GLY A 1 185 ? -13.716 -10.809 19.995 1.00 90.06 185 GLY A C 1
ATOM 1409 O O . GLY A 1 185 ? -14.541 -11.700 20.187 1.00 90.06 185 GLY A O 1
ATOM 1410 N N . ASN A 1 186 ? -12.938 -10.360 20.983 1.00 86.44 186 ASN A N 1
ATOM 1411 C CA . ASN A 1 186 ? -12.958 -10.879 22.354 1.00 86.44 186 ASN A CA 1
ATOM 1412 C C . ASN A 1 186 ? -13.381 -9.825 23.398 1.00 86.44 186 ASN A C 1
ATOM 1414 O O . ASN A 1 186 ? -13.315 -10.092 24.596 1.00 86.44 186 ASN A O 1
ATOM 1418 N N . PHE A 1 187 ? -13.870 -8.656 22.967 1.00 83.25 187 PHE A N 1
ATOM 1419 C CA . PHE A 1 187 ? -14.125 -7.506 23.845 1.00 83.25 187 PHE A CA 1
ATOM 1420 C C . PHE A 1 187 ? -15.178 -7.715 24.942 1.00 83.25 187 PHE A C 1
ATOM 1422 O O . PHE A 1 187 ? -15.132 -7.000 25.939 1.00 83.25 187 PHE A O 1
ATOM 1429 N N . LEU A 1 188 ? -16.076 -8.699 24.806 1.00 78.62 188 LEU A N 1
ATOM 1430 C CA . LEU A 1 188 ? -17.041 -9.086 25.850 1.00 78.62 188 LEU A CA 1
ATOM 1431 C C . LEU A 1 188 ? -16.600 -10.290 26.699 1.00 78.62 188 LEU A C 1
ATOM 1433 O O . LEU A 1 188 ? -17.338 -10.733 27.572 1.00 78.62 188 LEU A O 1
ATOM 1437 N N . ARG A 1 189 ? -15.408 -10.842 26.450 1.00 76.62 189 ARG A N 1
ATOM 1438 C CA . ARG A 1 189 ? -14.861 -12.015 27.155 1.00 76.62 189 ARG A CA 1
ATOM 1439 C C . ARG A 1 189 ? -13.725 -11.635 28.111 1.00 76.62 189 ARG A C 1
ATOM 1441 O O . ARG A 1 189 ? -12.817 -12.431 28.332 1.00 76.62 189 ARG A O 1
ATOM 1448 N N . SER A 1 190 ? -13.758 -10.416 28.649 1.00 72.25 190 SER A N 1
ATOM 1449 C CA . SER A 1 190 ? -12.768 -9.886 29.592 1.00 72.25 190 SER A CA 1
ATOM 1450 C C . SER A 1 190 ? -13.428 -9.360 30.867 1.00 72.25 190 SER A C 1
ATOM 1452 O O . SER A 1 190 ? -14.610 -9.020 30.875 1.00 72.25 190 SER A O 1
ATOM 1454 N N . ASP A 1 191 ? -12.635 -9.178 31.925 1.00 76.44 191 ASP A N 1
ATOM 1455 C CA . ASP A 1 191 ? -13.069 -8.504 33.164 1.00 76.44 191 ASP A CA 1
ATOM 1456 C C . ASP A 1 191 ? -13.488 -7.037 32.932 1.00 76.44 191 ASP A C 1
ATOM 1458 O O . ASP A 1 191 ? -14.112 -6.407 33.783 1.00 76.44 191 ASP A O 1
ATOM 1462 N N . THR A 1 192 ? -13.158 -6.486 31.761 1.00 80.25 192 THR A N 1
ATOM 1463 C CA . THR A 1 192 ? -13.509 -5.135 31.311 1.00 80.25 192 THR A CA 1
ATOM 1464 C C . THR A 1 192 ? -14.657 -5.116 30.300 1.00 80.25 192 THR A C 1
ATOM 1466 O O . THR A 1 192 ? -14.883 -4.083 29.672 1.00 80.25 192 THR A O 1
ATOM 1469 N N . ALA A 1 193 ? -15.402 -6.219 30.140 1.00 81.12 193 ALA A N 1
ATOM 1470 C CA . ALA A 1 193 ? -16.459 -6.362 29.132 1.00 81.12 193 ALA A CA 1
ATOM 1471 C C . ALA A 1 193 ? -17.458 -5.196 29.125 1.00 81.12 193 ALA A C 1
ATOM 1473 O O . ALA A 1 193 ? -17.799 -4.675 28.067 1.00 81.12 193 ALA A O 1
ATOM 1474 N N . VAL A 1 194 ? -17.868 -4.734 30.309 1.00 80.88 194 VAL A N 1
ATOM 1475 C CA . VAL A 1 194 ? -18.779 -3.593 30.463 1.00 80.88 194 VAL A CA 1
ATOM 1476 C C . VAL A 1 194 ? -18.173 -2.306 29.895 1.00 80.88 194 VAL A C 1
ATOM 1478 O O . VAL A 1 194 ? -18.810 -1.619 29.100 1.00 80.88 194 VAL A O 1
ATOM 1481 N N . LEU A 1 195 ? -16.929 -1.986 30.261 1.00 85.88 195 LEU A N 1
ATOM 1482 C CA . LEU A 1 195 ? -16.235 -0.795 29.762 1.00 85.88 195 LEU A CA 1
ATOM 1483 C C . LEU A 1 195 ? -16.002 -0.873 28.255 1.00 85.88 195 LEU A C 1
ATOM 1485 O O . LEU A 1 195 ? -16.191 0.116 27.552 1.00 85.88 195 LEU A O 1
ATOM 1489 N N . ASN A 1 196 ? -15.637 -2.052 27.754 1.00 87.69 196 ASN A N 1
ATOM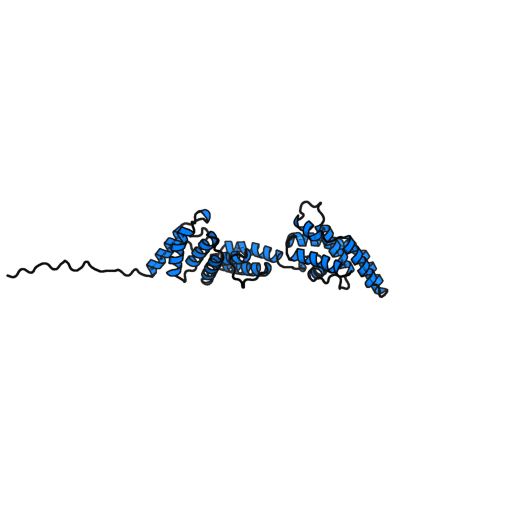 1490 C CA . ASN A 1 196 ? -15.453 -2.283 26.327 1.00 87.69 196 ASN A CA 1
ATOM 1491 C C . ASN A 1 196 ? -16.769 -2.133 25.553 1.00 87.69 196 ASN A C 1
ATOM 1493 O O . ASN A 1 196 ? -16.752 -1.645 24.428 1.00 87.69 196 ASN A O 1
ATOM 1497 N N . ALA A 1 197 ? -17.904 -2.516 26.142 1.00 86.25 197 ALA A N 1
ATOM 1498 C CA . ALA A 1 197 ? -19.216 -2.341 25.531 1.00 86.25 197 ALA A CA 1
ATOM 1499 C C . ALA A 1 197 ? -19.620 -0.858 25.446 1.00 86.25 197 ALA A C 1
ATOM 1501 O O . ALA A 1 197 ? -20.068 -0.417 24.389 1.00 86.25 197 ALA A O 1
ATOM 1502 N N . TYR A 1 198 ? -19.376 -0.059 26.492 1.00 88.94 198 TYR A N 1
ATOM 1503 C CA . TYR A 1 198 ? -19.560 1.401 26.429 1.00 88.94 198 TYR A CA 1
ATOM 1504 C C . TYR A 1 198 ? -18.593 2.074 25.447 1.00 88.94 198 TYR A C 1
ATOM 1506 O O . TYR A 1 198 ? -18.984 2.955 24.685 1.00 88.94 198 TYR A O 1
ATOM 1514 N N . TYR A 1 199 ? -17.345 1.617 25.393 1.00 92.88 199 TYR A N 1
ATOM 1515 C CA . TYR A 1 199 ? -16.385 2.070 24.391 1.00 92.88 199 TYR A CA 1
ATOM 1516 C C . TYR A 1 199 ? -16.853 1.746 22.959 1.00 92.88 199 TYR A C 1
ATOM 1518 O O . TYR A 1 199 ? -16.850 2.623 22.096 1.00 92.88 199 TYR A O 1
ATOM 1526 N N . ALA A 1 200 ? -17.337 0.524 22.712 1.00 91.69 200 ALA A N 1
ATOM 1527 C CA . ALA A 1 200 ? -17.913 0.123 21.428 1.00 91.69 200 ALA A CA 1
ATOM 1528 C C . ALA A 1 200 ? -19.159 0.948 21.070 1.00 91.69 200 ALA A C 1
ATOM 1530 O O . ALA A 1 200 ? -19.308 1.358 19.921 1.00 91.69 200 ALA A O 1
ATOM 1531 N N . LYS A 1 201 ? -20.023 1.254 22.047 1.00 90.00 201 LYS A N 1
ATOM 1532 C CA . LYS A 1 201 ? -21.162 2.164 21.864 1.00 90.00 201 LYS A CA 1
ATOM 1533 C C . LYS A 1 201 ? -20.698 3.527 21.355 1.00 90.00 201 LYS A C 1
ATOM 1535 O O . LYS A 1 201 ? -21.193 3.986 20.332 1.00 90.00 201 LYS A O 1
ATOM 1540 N N . GLY A 1 202 ? -19.711 4.128 22.019 1.00 91.94 202 GLY A N 1
ATOM 1541 C CA . GLY A 1 202 ? -19.141 5.410 21.608 1.00 91.94 202 GLY A CA 1
ATOM 1542 C C . GLY A 1 202 ? -18.546 5.386 20.200 1.00 91.94 202 GLY A C 1
ATOM 1543 O O . GLY A 1 202 ? -18.739 6.339 19.445 1.00 91.94 202 GLY A O 1
ATOM 1544 N N . LEU A 1 203 ? -17.877 4.288 19.821 1.00 92.69 203 LEU A N 1
ATOM 1545 C CA . LEU A 1 203 ? -17.382 4.098 18.455 1.00 92.69 203 LEU A CA 1
ATOM 1546 C C . LEU A 1 203 ? -18.526 4.182 17.436 1.00 92.69 203 LEU A C 1
ATOM 1548 O O . LEU A 1 203 ? -18.472 4.994 16.514 1.00 92.69 203 LEU A O 1
ATOM 1552 N N . ILE A 1 204 ? -19.573 3.375 17.626 1.00 90.75 204 ILE A N 1
ATOM 1553 C CA . ILE A 1 204 ? -20.708 3.295 16.697 1.00 90.75 204 ILE A CA 1
ATOM 1554 C C . ILE A 1 204 ? -21.484 4.613 16.638 1.00 90.75 204 ILE A C 1
ATOM 1556 O O . ILE A 1 204 ? -21.797 5.075 15.546 1.00 90.75 204 ILE A O 1
ATOM 1560 N N . GLU A 1 205 ? -21.743 5.252 17.781 1.00 89.06 205 GLU A N 1
ATOM 1561 C CA . GLU A 1 205 ? -22.421 6.554 17.829 1.00 89.06 205 GLU A CA 1
ATOM 1562 C C . GLU A 1 205 ? -21.667 7.621 17.035 1.00 89.06 205 GLU A C 1
ATOM 1564 O O . GLU A 1 205 ? -22.272 8.384 16.283 1.00 89.06 205 GLU A O 1
ATOM 1569 N N . GLN A 1 206 ? -20.340 7.675 17.173 1.00 90.19 206 GLN A N 1
ATOM 1570 C CA . GLN A 1 206 ? -19.545 8.639 16.423 1.00 90.19 206 GLN A CA 1
ATOM 1571 C C . GLN A 1 206 ? -19.499 8.304 14.928 1.00 90.19 206 GLN A C 1
ATOM 1573 O O . GLN A 1 206 ? -19.485 9.227 14.120 1.00 90.19 206 GLN A O 1
ATOM 1578 N N . MET A 1 207 ? -19.494 7.022 14.554 1.00 88.19 207 MET A N 1
ATOM 1579 C CA . MET A 1 207 ? -19.551 6.594 13.150 1.00 88.19 207 MET A CA 1
ATOM 1580 C C . MET A 1 207 ? -20.917 6.869 12.493 1.00 88.19 207 MET A C 1
ATOM 1582 O O . MET A 1 207 ? -20.969 7.051 11.277 1.00 88.19 207 MET A O 1
ATOM 1586 N N . ASP A 1 208 ? -22.005 6.912 13.272 1.00 85.69 208 ASP A N 1
ATOM 1587 C CA . ASP A 1 208 ? -23.363 7.228 12.791 1.00 85.69 208 ASP A CA 1
ATOM 1588 C C . ASP A 1 208 ? -23.647 8.728 12.707 1.00 85.69 208 ASP A C 1
ATOM 1590 O O . ASP A 1 208 ? -24.540 9.156 11.973 1.00 85.69 208 ASP A O 1
ATOM 1594 N N . ASN A 1 209 ? -22.884 9.536 13.448 1.00 79.56 209 ASN A N 1
ATOM 1595 C CA . ASN A 1 209 ? -23.127 10.963 13.596 1.00 79.56 209 ASN A CA 1
ATOM 1596 C C . ASN A 1 209 ? -23.056 11.698 12.249 1.00 79.56 209 ASN A C 1
ATOM 1598 O O . ASN A 1 209 ? -21.991 12.104 11.792 1.00 79.56 209 ASN A O 1
ATOM 1602 N N . SER A 1 210 ? -24.211 11.910 11.624 1.00 64.25 210 SER A N 1
ATOM 1603 C CA . SER A 1 210 ? -24.313 12.526 10.303 1.00 64.25 210 SER A CA 1
ATOM 1604 C C . SER A 1 210 ? -24.213 14.043 10.296 1.00 64.25 210 SER A C 1
ATOM 1606 O O . SER A 1 210 ? -24.179 14.636 9.219 1.00 64.25 210 SER A O 1
ATOM 1608 N N . ASP A 1 211 ? -24.179 14.664 11.473 1.00 61.47 211 ASP A N 1
ATOM 1609 C CA . ASP A 1 211 ? -24.232 16.118 11.620 1.00 61.47 211 ASP A CA 1
ATOM 1610 C C . ASP A 1 211 ? -22.833 16.759 11.592 1.00 61.47 211 ASP A C 1
ATOM 1612 O O . ASP A 1 211 ? -22.699 17.984 11.586 1.00 61.47 211 ASP A O 1
ATOM 1616 N N . GLN A 1 212 ? -21.766 15.953 11.536 1.00 63.34 212 GLN A N 1
ATOM 1617 C CA . GLN A 1 212 ? -20.397 16.446 11.395 1.00 63.34 212 GLN A CA 1
ATOM 1618 C C . GLN A 1 212 ? -19.988 16.551 9.918 1.00 63.34 212 GLN A C 1
ATOM 1620 O O . GLN A 1 212 ? -19.933 15.567 9.187 1.00 63.34 212 GLN A O 1
ATOM 1625 N N . PHE A 1 213 ? -19.622 17.767 9.502 1.00 55.34 213 PHE A N 1
ATOM 1626 C CA . PHE A 1 213 ? -19.275 18.165 8.126 1.00 55.34 213 PHE A CA 1
ATOM 1627 C C . PHE A 1 213 ? -18.102 17.384 7.483 1.00 55.34 213 PHE A C 1
ATOM 1629 O O . PHE A 1 213 ? -17.867 17.511 6.286 1.00 55.34 213 PHE A O 1
ATOM 1636 N N . PHE A 1 214 ? -17.359 16.589 8.262 1.00 57.78 214 PHE A N 1
ATOM 1637 C CA . PHE A 1 214 ? -16.160 15.849 7.837 1.00 57.78 214 PHE A CA 1
ATOM 1638 C C . PHE A 1 214 ? -16.326 14.322 7.878 1.00 57.78 214 PHE A C 1
ATOM 1640 O O . PHE A 1 214 ? -15.334 13.597 7.835 1.00 57.78 214 PHE A O 1
ATOM 1647 N N . MET A 1 215 ? -17.558 13.825 7.994 1.00 64.69 215 MET A N 1
ATOM 1648 C CA . MET A 1 215 ? -17.805 12.389 8.109 1.00 64.69 215 MET A CA 1
ATOM 1649 C C . MET A 1 215 ? -17.716 11.674 6.765 1.00 64.69 215 MET A C 1
ATOM 1651 O O . MET A 1 215 ? -18.279 12.110 5.761 1.00 64.69 215 MET A O 1
ATOM 1655 N N . ASP A 1 216 ? -17.018 10.542 6.775 1.00 68.75 216 ASP A N 1
ATOM 1656 C CA . ASP A 1 216 ? -16.913 9.636 5.641 1.00 68.75 216 ASP A CA 1
ATOM 1657 C C . ASP A 1 216 ? -18.293 9.007 5.365 1.00 68.75 216 ASP A C 1
ATOM 1659 O O . ASP A 1 216 ? -18.876 8.311 6.202 1.00 68.75 216 ASP A O 1
ATOM 1663 N N . ALA A 1 217 ? -18.852 9.288 4.185 1.00 75.75 217 ALA A N 1
ATOM 1664 C CA . ALA A 1 217 ? -20.186 8.830 3.795 1.00 75.75 217 ALA A CA 1
ATOM 1665 C C . ALA A 1 217 ? -20.302 7.292 3.766 1.00 75.75 217 ALA A C 1
ATOM 1667 O O . ALA A 1 217 ? -21.410 6.751 3.826 1.00 75.75 217 ALA A O 1
ATOM 1668 N N . GLU A 1 218 ? -19.172 6.585 3.711 1.00 83.94 218 GLU A N 1
ATOM 1669 C CA . GLU A 1 218 ? -19.102 5.126 3.690 1.00 83.94 218 GLU A CA 1
ATOM 1670 C C . GLU A 1 218 ? -19.304 4.484 5.072 1.00 83.94 218 GLU A C 1
ATOM 1672 O O . GLU A 1 218 ? -19.505 3.270 5.153 1.00 83.94 218 GLU A O 1
ATOM 1677 N N . CYS A 1 219 ? -19.307 5.259 6.164 1.00 84.69 219 CYS A N 1
ATOM 1678 C CA . CYS A 1 219 ? -19.524 4.711 7.507 1.00 84.69 219 CYS A CA 1
ATOM 1679 C C . CYS A 1 219 ? -20.964 4.228 7.714 1.00 84.69 219 CYS A C 1
ATOM 1681 O O . CYS A 1 219 ? -21.181 3.158 8.282 1.00 84.69 219 CYS A O 1
ATOM 1683 N N . LYS A 1 220 ? -21.962 4.968 7.212 1.00 83.19 220 LYS A N 1
ATOM 1684 C CA . LYS A 1 220 ? -23.387 4.640 7.408 1.00 83.19 220 LYS A CA 1
ATOM 1685 C C . LYS A 1 220 ? -23.759 3.236 6.905 1.00 83.19 220 LYS A C 1
ATOM 1687 O O . LYS A 1 220 ? -24.331 2.463 7.677 1.00 83.19 220 LYS A O 1
ATOM 1692 N N . PRO A 1 221 ? -23.420 2.843 5.658 1.00 85.00 221 PRO A N 1
ATOM 1693 C CA . PRO A 1 221 ? -23.668 1.483 5.177 1.00 85.00 221 PRO A CA 1
ATOM 1694 C C . PRO A 1 221 ? -22.908 0.394 5.940 1.00 85.00 221 PRO A C 1
ATOM 1696 O O . PRO A 1 221 ? -23.256 -0.779 5.816 1.00 85.00 221 PRO A O 1
ATOM 1699 N N . LEU A 1 222 ? -21.866 0.743 6.693 1.00 84.19 222 LEU A N 1
ATOM 1700 C CA . LEU A 1 222 ? -21.121 -0.232 7.477 1.00 84.19 222 LEU A CA 1
ATOM 1701 C C . LEU A 1 222 ? -21.838 -0.564 8.790 1.00 84.19 222 LEU A C 1
ATOM 1703 O O . LEU A 1 222 ? -21.892 -1.723 9.192 1.00 84.19 222 LEU A O 1
ATOM 1707 N N . ILE A 1 223 ? -22.436 0.441 9.428 1.00 82.00 223 ILE A N 1
ATOM 1708 C CA . ILE A 1 223 ? -23.033 0.300 10.760 1.00 82.00 223 ILE A CA 1
ATOM 1709 C C . ILE A 1 223 ? -24.559 0.157 10.759 1.00 82.00 223 ILE A C 1
ATOM 1711 O O . ILE A 1 223 ? -25.113 -0.123 11.813 1.00 82.00 223 ILE A O 1
ATOM 1715 N N . TYR A 1 224 ? -25.262 0.285 9.623 1.00 78.50 224 TYR A N 1
ATOM 1716 C CA . TYR A 1 224 ? -26.743 0.251 9.599 1.00 78.50 224 TYR A CA 1
ATOM 1717 C C . TYR A 1 224 ? -27.364 -1.034 10.176 1.00 78.50 224 TYR A C 1
ATOM 1719 O O . TYR A 1 224 ? -28.544 -1.053 10.525 1.00 78.50 224 TYR A O 1
ATOM 1727 N N . LYS A 1 225 ? -26.592 -2.127 10.238 1.00 71.94 225 LYS A N 1
ATOM 1728 C CA . LYS A 1 225 ? -27.015 -3.402 10.839 1.00 71.94 225 LYS A CA 1
ATOM 1729 C C . LYS A 1 225 ? -26.884 -3.423 12.365 1.00 71.94 225 LYS A C 1
ATOM 1731 O O . LYS A 1 225 ? -27.372 -4.358 12.992 1.00 71.94 225 LYS A O 1
ATOM 1736 N N . ILE A 1 226 ? -26.220 -2.434 12.958 1.00 74.81 226 ILE A N 1
ATOM 1737 C CA . ILE A 1 226 ? -26.037 -2.301 14.401 1.00 74.81 226 ILE A CA 1
ATOM 1738 C C . ILE A 1 226 ? -27.103 -1.356 14.937 1.00 74.81 226 ILE A C 1
ATOM 1740 O O . ILE A 1 226 ? -27.132 -0.176 14.609 1.00 74.81 226 ILE A O 1
ATOM 1744 N N . SER A 1 227 ? -27.946 -1.865 15.831 1.00 67.94 227 SER A N 1
ATOM 1745 C CA . SER A 1 227 ? -28.767 -1.014 16.688 1.00 67.94 227 SER A CA 1
ATOM 1746 C C . SER A 1 227 ? -27.990 -0.717 17.972 1.00 67.94 227 SER A C 1
ATOM 1748 O O . SER A 1 227 ? -27.559 -1.641 18.661 1.00 67.94 227 SER A O 1
ATOM 1750 N N . THR A 1 228 ? -27.816 0.559 18.327 1.00 67.56 228 THR A N 1
ATOM 1751 C CA . THR A 1 228 ? -27.188 0.971 19.601 1.00 67.56 228 THR A CA 1
ATOM 1752 C C . THR A 1 228 ? -27.919 0.391 20.815 1.00 67.56 228 THR A C 1
ATOM 1754 O O . THR A 1 228 ? -27.287 0.043 21.810 1.00 67.56 228 THR A O 1
ATOM 1757 N N . THR A 1 229 ? -29.229 0.158 20.696 1.00 60.44 229 THR A N 1
ATOM 1758 C CA . THR A 1 229 ? -30.038 -0.550 21.697 1.00 60.44 229 THR A CA 1
ATOM 1759 C C . THR A 1 229 ? -29.544 -1.975 21.948 1.00 60.44 229 THR A C 1
ATOM 1761 O O . THR A 1 229 ? -29.609 -2.451 23.076 1.00 60.44 229 THR A O 1
ATOM 1764 N N . VAL A 1 230 ? -29.008 -2.664 20.935 1.00 66.88 230 VAL A N 1
ATOM 1765 C CA . VAL A 1 230 ? -28.426 -4.005 21.111 1.00 66.88 230 VAL A CA 1
ATOM 1766 C C . VAL A 1 230 ? -27.163 -3.932 21.972 1.00 66.88 230 VAL A C 1
ATOM 1768 O O . VAL A 1 230 ? -26.958 -4.794 22.825 1.00 66.88 230 VAL A O 1
ATOM 1771 N N . VAL A 1 231 ? -26.350 -2.883 21.814 1.00 67.88 231 VAL A N 1
ATOM 1772 C CA . VAL A 1 231 ? -25.180 -2.660 22.677 1.00 67.88 231 VAL A CA 1
ATOM 1773 C C . VAL A 1 231 ? -25.626 -2.404 24.119 1.00 67.88 231 VAL A C 1
ATOM 1775 O O . VAL A 1 231 ? -25.089 -3.027 25.031 1.00 67.88 231 VAL A O 1
ATOM 1778 N N . ASP A 1 232 ? -26.661 -1.584 24.331 1.00 68.31 232 ASP A N 1
ATOM 1779 C CA . ASP A 1 232 ? -27.223 -1.324 25.666 1.00 68.31 232 ASP A CA 1
ATOM 1780 C C . ASP A 1 232 ? -27.782 -2.598 26.331 1.00 68.31 232 ASP A C 1
ATOM 1782 O O . ASP A 1 232 ? -27.527 -2.853 27.510 1.00 68.31 232 ASP A O 1
ATOM 1786 N N . VAL A 1 233 ? -28.496 -3.451 25.588 1.00 67.44 233 VAL A N 1
ATOM 1787 C CA . VAL A 1 233 ? -28.986 -4.745 26.102 1.00 67.44 233 VAL A CA 1
ATOM 1788 C C . VAL A 1 233 ? -27.823 -5.663 26.477 1.00 67.44 233 VAL A C 1
ATOM 1790 O O . VAL A 1 233 ? -27.856 -6.305 27.527 1.00 67.44 233 VAL A O 1
ATOM 1793 N N . GLN A 1 234 ? -26.770 -5.703 25.664 1.00 67.06 234 GLN A N 1
ATOM 1794 C CA . GLN A 1 234 ? -25.606 -6.542 25.930 1.00 67.06 234 GLN A CA 1
ATOM 1795 C C . GLN A 1 234 ? -24.805 -6.062 27.143 1.00 67.06 234 GLN A C 1
ATOM 1797 O O . GLN A 1 234 ? -24.308 -6.884 27.919 1.00 67.06 234 GLN A O 1
ATOM 1802 N N . VAL A 1 235 ? -24.709 -4.746 27.341 1.00 68.56 235 VAL A N 1
ATOM 1803 C CA . VAL A 1 235 ? -24.187 -4.157 28.578 1.00 68.56 235 VAL A CA 1
ATOM 1804 C C . VAL A 1 235 ? -24.983 -4.714 29.760 1.00 68.56 235 VAL A C 1
ATOM 1806 O O . VAL A 1 235 ? -24.394 -5.331 30.648 1.00 68.56 235 VAL A O 1
ATOM 1809 N N . MET A 1 236 ? -26.315 -4.600 29.735 1.00 68.75 236 MET A N 1
ATOM 1810 C CA . MET A 1 236 ? -27.196 -5.083 30.811 1.00 68.75 236 MET A CA 1
ATOM 1811 C C . MET A 1 236 ? -27.082 -6.596 31.059 1.00 68.75 236 MET A C 1
ATOM 1813 O O . MET A 1 236 ? -27.080 -7.033 32.211 1.00 68.75 236 MET A O 1
ATOM 1817 N N . LEU A 1 237 ? -26.937 -7.408 30.009 1.00 69.50 237 LEU A N 1
ATOM 1818 C CA . LEU A 1 237 ? -26.691 -8.848 30.136 1.00 69.50 237 LEU A CA 1
ATOM 1819 C C . LEU A 1 237 ? -25.322 -9.145 30.753 1.00 69.50 237 LEU A C 1
ATOM 1821 O O . LEU A 1 237 ? -25.227 -10.005 31.626 1.00 69.50 237 LEU A O 1
ATOM 1825 N N . SER A 1 238 ? -24.278 -8.416 30.357 1.00 66.50 238 SER A N 1
ATOM 1826 C CA . SER A 1 238 ? -22.929 -8.565 30.921 1.00 66.50 238 SER A CA 1
ATOM 1827 C C . SER A 1 238 ? -22.920 -8.236 32.417 1.00 66.50 238 SER A C 1
ATOM 1829 O O . SER A 1 238 ? -22.320 -8.962 33.210 1.00 66.50 238 SER A O 1
ATOM 1831 N N . TYR A 1 239 ? -23.664 -7.200 32.819 1.00 67.75 239 TYR A N 1
ATOM 1832 C CA . TYR A 1 239 ? -23.946 -6.903 34.223 1.00 67.75 239 TYR A CA 1
ATOM 1833 C C . TYR A 1 239 ? -24.633 -8.079 34.924 1.00 67.75 239 TYR A C 1
ATOM 1835 O O . TYR A 1 239 ? -24.149 -8.550 35.949 1.00 67.75 239 TYR A O 1
ATOM 1843 N N . ALA A 1 240 ? -25.735 -8.590 34.370 1.00 67.19 240 ALA A N 1
ATOM 1844 C CA . ALA A 1 240 ? -26.507 -9.666 34.990 1.00 67.19 240 ALA A CA 1
ATOM 1845 C C . ALA A 1 240 ? -25.725 -10.990 35.112 1.00 67.19 240 ALA A C 1
ATOM 1847 O O . ALA A 1 240 ? -25.857 -11.690 36.113 1.00 67.19 240 ALA A O 1
ATOM 1848 N N . GLN A 1 241 ? -24.895 -11.332 34.122 1.00 64.88 241 GLN A N 1
ATOM 1849 C CA . GLN A 1 241 ? -24.114 -12.577 34.091 1.00 64.88 241 GLN A CA 1
ATOM 1850 C C . GLN A 1 241 ? -22.850 -12.532 34.969 1.00 64.88 241 GLN A C 1
ATOM 1852 O O . GLN A 1 241 ? -22.373 -13.584 35.419 1.00 64.88 241 GLN A O 1
ATOM 1857 N N . GLY A 1 242 ? -22.300 -11.335 35.201 1.00 61.94 242 GLY A N 1
ATOM 1858 C CA . GLY A 1 242 ? -21.095 -11.115 36.004 1.00 61.94 242 GLY A CA 1
ATOM 1859 C C . GLY A 1 242 ? -21.338 -11.092 37.515 1.00 61.94 242 GLY A C 1
ATOM 1860 O O . GLY A 1 242 ? -20.417 -11.367 38.275 1.00 61.94 242 GLY A O 1
ATOM 1861 N N . LEU A 1 243 ? -22.565 -10.821 37.967 1.00 68.06 243 LEU A N 1
ATOM 1862 C CA . LEU A 1 243 ? -22.917 -10.712 39.388 1.00 68.06 243 LEU A CA 1
ATOM 1863 C C . LEU A 1 243 ? -22.953 -12.081 40.084 1.00 68.06 243 LEU A C 1
ATOM 1865 O O . LEU A 1 243 ? -24.009 -12.699 40.222 1.00 68.06 243 LEU A O 1
ATOM 1869 N N . ARG A 1 244 ? -21.796 -12.556 40.551 1.00 73.69 244 ARG A N 1
ATOM 1870 C CA . ARG A 1 244 ? -21.669 -13.815 41.312 1.00 73.69 244 ARG A CA 1
ATOM 1871 C C . ARG A 1 244 ? -21.277 -13.586 42.770 1.00 73.69 244 ARG A C 1
ATOM 1873 O O . ARG A 1 244 ? -21.431 -14.482 43.597 1.00 73.69 244 ARG A O 1
ATOM 1880 N N . SER A 1 245 ? -20.800 -12.385 43.087 1.00 76.19 245 SER A N 1
ATOM 1881 C CA . SER A 1 245 ? -20.351 -11.967 44.411 1.00 76.19 245 SER A CA 1
ATOM 1882 C C . SER A 1 245 ? -20.584 -10.467 44.647 1.00 76.19 245 SER A C 1
ATOM 1884 O O . SER A 1 245 ? -20.888 -9.706 43.726 1.00 76.19 245 SER A O 1
ATOM 1886 N N . GLY A 1 246 ? -20.409 -10.016 45.894 1.00 75.44 246 GLY A N 1
ATOM 1887 C CA . GLY A 1 246 ? -20.433 -8.585 46.222 1.00 75.44 246 GLY A CA 1
ATOM 1888 C C . GLY A 1 246 ? -19.287 -7.791 45.579 1.00 75.44 246 GLY A C 1
ATOM 1889 O O . GLY A 1 246 ? -19.452 -6.609 45.288 1.00 75.44 246 GLY A O 1
ATOM 1890 N N . GLU A 1 247 ? -18.149 -8.435 45.305 1.00 79.81 247 GLU A N 1
ATOM 1891 C CA . GLU A 1 247 ? -17.035 -7.818 44.578 1.00 79.81 247 GLU A CA 1
ATOM 1892 C C . GLU A 1 247 ? -17.412 -7.549 43.114 1.00 79.81 247 GLU A C 1
ATOM 1894 O O . GLU A 1 247 ? -17.131 -6.471 42.586 1.00 79.81 247 GLU A O 1
ATOM 1899 N N . ASP A 1 248 ? -18.129 -8.480 42.482 1.00 73.38 248 ASP A N 1
ATOM 1900 C CA . ASP A 1 248 ? -18.619 -8.306 41.112 1.00 73.38 248 ASP A CA 1
ATOM 1901 C C . ASP A 1 248 ? -19.651 -7.175 41.025 1.00 73.38 248 ASP A C 1
ATOM 1903 O O . ASP A 1 248 ? -19.637 -6.389 40.077 1.00 73.38 248 ASP A O 1
ATOM 1907 N N . ALA A 1 249 ? -20.496 -7.028 42.053 1.00 74.50 249 ALA A N 1
ATOM 1908 C CA . ALA A 1 249 ? -21.438 -5.914 42.161 1.00 74.50 249 ALA A CA 1
ATOM 1909 C C . ALA A 1 249 ? -20.736 -4.556 42.281 1.00 74.50 249 ALA A C 1
ATOM 1911 O O . ALA A 1 249 ? -21.170 -3.574 41.673 1.00 74.50 249 ALA A O 1
ATOM 1912 N N . LEU A 1 250 ? -19.621 -4.499 43.010 1.00 79.62 250 LEU A N 1
ATOM 1913 C CA . LEU A 1 250 ? -18.814 -3.288 43.113 1.00 79.62 250 LEU A CA 1
ATOM 1914 C C . LEU A 1 250 ? -18.127 -2.954 41.780 1.00 79.62 250 LEU A C 1
ATOM 1916 O O . LEU A 1 250 ? -18.182 -1.804 41.346 1.00 79.62 250 LEU A O 1
ATOM 1920 N N . LYS A 1 251 ? -17.538 -3.943 41.094 1.00 75.94 251 LYS A N 1
ATOM 1921 C CA . LYS A 1 251 ? -16.922 -3.764 39.762 1.00 75.94 251 LYS A CA 1
ATOM 1922 C C . LYS A 1 251 ? -17.929 -3.265 38.729 1.00 75.94 251 LYS A C 1
ATOM 1924 O O . LYS A 1 251 ? -17.625 -2.354 37.955 1.00 75.94 251 LYS A O 1
ATOM 1929 N N . ALA A 1 252 ? -19.137 -3.818 38.753 1.00 74.06 252 ALA A N 1
ATOM 1930 C CA . ALA A 1 252 ? -20.264 -3.360 37.957 1.00 74.06 252 ALA A CA 1
ATOM 1931 C C . ALA A 1 252 ? -20.580 -1.873 38.220 1.00 74.06 252 ALA A C 1
ATOM 1933 O O . ALA A 1 252 ? -20.592 -1.065 37.286 1.00 74.06 252 ALA A O 1
ATOM 1934 N N . LEU A 1 253 ? -20.794 -1.490 39.481 1.00 77.62 253 LEU A N 1
ATOM 1935 C CA . LEU A 1 253 ? -21.108 -0.106 39.855 1.00 77.62 253 LEU A CA 1
ATOM 1936 C C . LEU A 1 253 ? -20.002 0.878 39.458 1.00 77.62 253 LEU A C 1
ATOM 1938 O O . LEU A 1 253 ? -20.295 1.945 38.924 1.00 77.62 253 LEU A O 1
ATOM 1942 N N . VAL A 1 254 ? -18.736 0.508 39.664 1.00 83.31 254 VAL A N 1
ATOM 1943 C CA . VAL A 1 254 ? -17.583 1.315 39.237 1.00 83.31 254 VAL A CA 1
ATOM 1944 C C . VAL A 1 254 ? -17.581 1.481 37.719 1.00 83.31 254 VAL A C 1
ATOM 1946 O O . VAL A 1 254 ? -17.423 2.596 37.231 1.00 83.31 254 VAL A O 1
ATOM 1949 N N . SER A 1 255 ? -17.817 0.399 36.972 1.00 80.56 255 SER A N 1
ATOM 1950 C CA . SER A 1 255 ? -17.878 0.443 35.507 1.00 80.56 255 SER A CA 1
ATOM 1951 C C . SER A 1 255 ? -19.013 1.336 35.006 1.00 80.56 255 SER A C 1
ATOM 1953 O O . SER A 1 255 ? -18.829 2.068 34.038 1.00 80.56 255 SER A O 1
ATOM 1955 N N . TYR A 1 256 ? -20.158 1.330 35.696 1.00 78.75 256 TYR A N 1
ATOM 1956 C CA . TYR A 1 256 ? -21.277 2.222 35.386 1.00 78.75 256 TYR A CA 1
ATOM 1957 C C . TYR A 1 256 ? -20.894 3.683 35.634 1.00 78.75 256 TYR A C 1
ATOM 1959 O O . TYR A 1 256 ? -21.117 4.536 34.780 1.00 78.75 256 TYR A O 1
ATOM 1967 N N . ALA A 1 257 ? -20.252 3.967 36.771 1.00 85.06 257 ALA A N 1
ATOM 1968 C CA . ALA A 1 257 ? -19.834 5.316 37.145 1.00 85.06 257 ALA A CA 1
ATOM 1969 C C . ALA A 1 257 ? -18.821 5.941 36.168 1.00 85.06 257 ALA A C 1
ATOM 1971 O O . ALA A 1 257 ? -18.729 7.163 36.093 1.00 85.06 257 ALA A O 1
ATOM 1972 N N . VAL A 1 258 ? -18.074 5.124 35.418 1.00 88.19 258 VAL A N 1
ATOM 1973 C CA . VAL A 1 258 ? -17.104 5.588 34.407 1.00 88.19 258 VAL A CA 1
ATOM 1974 C C . VAL A 1 258 ? -17.539 5.283 32.966 1.00 88.19 258 VAL A C 1
ATOM 1976 O O . VAL A 1 258 ? -16.745 5.420 32.034 1.00 88.19 258 VAL A O 1
ATOM 1979 N N . SER A 1 259 ? -18.792 4.876 32.760 1.00 86.56 259 SER A N 1
ATOM 1980 C CA . SER A 1 259 ? -19.316 4.479 31.447 1.00 86.56 259 SER A CA 1
ATOM 1981 C C . SER A 1 259 ? -19.315 5.621 30.426 1.00 86.56 259 SER A C 1
ATOM 1983 O O . SER A 1 259 ? -18.917 5.416 29.277 1.00 86.56 259 SER A O 1
ATOM 1985 N N . ASP A 1 260 ? -19.659 6.839 30.850 1.00 91.31 260 ASP A N 1
ATOM 1986 C CA . ASP A 1 260 ? -19.591 8.041 30.010 1.00 91.31 260 ASP A CA 1
ATOM 1987 C C . ASP A 1 260 ? -18.158 8.306 29.536 1.00 91.31 260 ASP A C 1
ATOM 1989 O O . ASP A 1 260 ? -17.922 8.583 28.361 1.00 91.31 260 ASP A O 1
ATOM 1993 N N . TYR A 1 261 ? -17.175 8.123 30.424 1.00 92.56 261 TYR A N 1
ATOM 1994 C CA . TYR A 1 261 ? -15.762 8.265 30.078 1.00 92.56 261 TYR A CA 1
ATOM 1995 C C . TYR A 1 261 ? -15.321 7.224 29.036 1.00 92.56 261 TYR A C 1
ATOM 1997 O O . TYR A 1 261 ? -14.626 7.568 28.076 1.00 92.56 261 TYR A O 1
ATOM 2005 N N . ALA A 1 262 ? -15.750 5.966 29.184 1.00 92.06 262 ALA A N 1
ATOM 2006 C CA . ALA A 1 262 ? -15.486 4.915 28.200 1.00 92.06 262 ALA A CA 1
ATOM 2007 C C . ALA A 1 262 ? -16.138 5.216 26.840 1.00 92.06 262 ALA A C 1
ATOM 2009 O O . ALA A 1 262 ? -15.485 5.075 25.805 1.00 92.06 262 ALA A O 1
ATOM 2010 N N . THR A 1 263 ? -17.383 5.695 26.850 1.00 92.81 263 THR A N 1
ATOM 2011 C CA . THR A 1 263 ? -18.126 6.100 25.647 1.00 92.81 263 THR A CA 1
ATOM 2012 C C . THR A 1 263 ? -17.418 7.246 24.925 1.00 92.81 263 THR A C 1
ATOM 2014 O O . THR A 1 263 ? -17.180 7.177 23.721 1.00 92.81 263 THR A O 1
ATOM 2017 N N . ASP A 1 264 ? -16.984 8.271 25.654 1.00 94.44 264 ASP A N 1
ATOM 2018 C CA . ASP A 1 264 ? -16.267 9.411 25.083 1.00 94.44 264 ASP A CA 1
ATOM 2019 C C . ASP A 1 264 ? -14.895 9.037 24.507 1.00 94.44 264 ASP A C 1
ATOM 2021 O O . ASP A 1 264 ? -14.484 9.589 23.482 1.00 94.44 264 ASP A O 1
ATOM 2025 N N . MET A 1 265 ? -14.180 8.092 25.128 1.00 95.00 265 MET A N 1
ATOM 2026 C CA . MET A 1 265 ? -12.972 7.515 24.524 1.00 95.00 265 MET A CA 1
ATOM 2027 C C . MET A 1 265 ? -13.300 6.804 23.209 1.00 95.00 265 MET A C 1
ATOM 2029 O O . MET A 1 265 ? -12.603 7.025 22.222 1.00 95.00 265 MET A O 1
ATOM 2033 N N . GLY A 1 266 ? -14.379 6.015 23.180 1.00 95.50 266 GLY A N 1
ATOM 2034 C CA . GLY A 1 266 ? -14.861 5.344 21.973 1.00 95.50 266 GLY A CA 1
ATOM 2035 C C . GLY A 1 266 ? -15.142 6.324 20.838 1.00 95.50 266 GLY A C 1
ATOM 2036 O O . GLY A 1 266 ? -14.661 6.134 19.726 1.00 95.50 266 GLY A O 1
ATOM 2037 N N . ARG A 1 267 ? -15.830 7.435 21.125 1.00 93.75 267 ARG A N 1
ATOM 2038 C CA . ARG A 1 267 ? -16.098 8.481 20.124 1.00 93.75 267 ARG A CA 1
ATOM 2039 C C . ARG A 1 267 ? -14.806 9.084 19.568 1.00 93.75 267 ARG A C 1
ATOM 2041 O O . ARG A 1 267 ? -14.635 9.186 18.357 1.00 93.75 267 ARG A O 1
ATOM 2048 N N . ARG A 1 268 ? -13.854 9.454 20.429 1.00 93.50 268 ARG A N 1
ATOM 2049 C CA . ARG A 1 268 ? -12.570 10.027 19.974 1.00 93.50 268 ARG A CA 1
ATOM 2050 C C . ARG A 1 268 ? -11.755 9.036 19.147 1.00 93.50 268 ARG A C 1
ATOM 2052 O O . ARG A 1 268 ? -11.166 9.418 18.137 1.00 93.50 268 ARG A O 1
ATOM 2059 N N . ASP A 1 269 ? -11.767 7.768 19.533 1.00 96.25 269 ASP A N 1
ATOM 2060 C CA . ASP A 1 269 ? -11.081 6.719 18.788 1.00 96.25 269 ASP A CA 1
ATOM 2061 C C . ASP A 1 269 ? -11.775 6.359 17.474 1.00 96.25 269 ASP A C 1
ATOM 2063 O O . ASP A 1 269 ? -11.084 5.967 16.538 1.00 96.25 269 ASP A O 1
ATOM 2067 N N . ALA A 1 270 ? -13.084 6.587 17.333 1.00 94.12 270 ALA A N 1
ATOM 2068 C CA . ALA A 1 270 ? -13.761 6.473 16.041 1.00 94.12 270 ALA A CA 1
ATOM 2069 C C . ALA A 1 270 ? -13.218 7.499 15.045 1.00 94.12 270 ALA A C 1
ATOM 2071 O O . ALA A 1 270 ? -12.967 7.171 13.890 1.00 94.12 270 ALA A O 1
ATOM 2072 N N . ILE A 1 271 ? -12.993 8.739 15.494 1.00 91.31 271 ILE A N 1
ATOM 2073 C CA . ILE A 1 271 ? -12.401 9.792 14.659 1.00 91.31 271 ILE A CA 1
ATOM 2074 C C . ILE A 1 271 ? -11.004 9.364 14.199 1.00 91.31 271 ILE A C 1
ATOM 2076 O O . ILE A 1 271 ? -10.687 9.466 13.016 1.00 91.31 271 ILE A O 1
ATOM 2080 N N . ASN A 1 272 ? -10.184 8.824 15.106 1.00 92.00 272 ASN A N 1
ATOM 2081 C CA . ASN A 1 272 ? -8.864 8.293 14.755 1.00 92.00 272 ASN A CA 1
ATOM 2082 C C . ASN A 1 272 ? -8.960 7.113 13.778 1.00 92.00 272 ASN A C 1
ATOM 2084 O O . ASN A 1 272 ? -8.237 7.094 12.784 1.00 92.00 272 ASN A O 1
ATOM 2088 N N . LEU A 1 273 ? -9.878 6.172 14.018 1.00 93.81 273 LEU A N 1
ATOM 2089 C CA . LEU A 1 273 ? -10.134 5.019 13.154 1.00 93.81 273 LEU A CA 1
ATOM 2090 C C . LEU A 1 273 ? -10.467 5.470 11.729 1.00 93.81 273 LEU A C 1
ATOM 2092 O O . LEU A 1 273 ? -9.831 5.024 10.779 1.00 93.81 273 LEU A O 1
ATOM 2096 N N . MET A 1 274 ? -11.403 6.406 11.579 1.00 90.88 274 MET A N 1
ATOM 2097 C CA . MET A 1 274 ? -11.811 6.937 10.278 1.00 90.88 274 MET A CA 1
ATOM 2098 C C . MET A 1 274 ? -10.702 7.758 9.615 1.00 90.88 274 MET A C 1
ATOM 2100 O O . MET A 1 274 ? -10.490 7.647 8.411 1.00 90.88 274 MET A O 1
ATOM 2104 N N . ASN A 1 275 ? -9.947 8.548 10.379 1.00 89.69 275 ASN A N 1
ATOM 2105 C CA . ASN A 1 275 ? -8.863 9.355 9.825 1.00 89.69 275 ASN A CA 1
ATOM 2106 C C . ASN A 1 275 ? -7.713 8.494 9.297 1.00 89.69 275 ASN A C 1
ATOM 2108 O O . ASN A 1 275 ? -7.231 8.752 8.191 1.00 89.69 275 ASN A O 1
ATOM 2112 N N . ILE A 1 276 ? -7.305 7.483 10.069 1.00 91.19 276 ILE A N 1
ATOM 2113 C CA . ILE A 1 276 ? -6.176 6.601 9.754 1.00 91.19 276 ILE A CA 1
ATOM 2114 C C . ILE A 1 276 ? -6.578 5.556 8.715 1.00 91.19 276 ILE A C 1
ATOM 2116 O O . ILE A 1 276 ? -5.857 5.367 7.741 1.00 91.19 276 ILE A O 1
ATOM 2120 N N . HIS A 1 277 ? -7.709 4.881 8.922 1.00 93.19 277 HIS A N 1
ATOM 2121 C CA . HIS A 1 277 ? -8.077 3.687 8.167 1.00 93.19 277 HIS A CA 1
ATOM 2122 C C . HIS A 1 277 ? -9.212 3.907 7.165 1.00 93.19 277 HIS A C 1
ATOM 2124 O O . HIS A 1 277 ? -9.363 3.070 6.291 1.00 93.19 277 HIS A O 1
ATOM 2130 N N . LYS A 1 278 ? -10.001 4.988 7.235 1.00 91.31 278 LYS A N 1
ATOM 2131 C CA . LYS A 1 278 ? -11.247 5.171 6.446 1.00 91.31 278 LYS A CA 1
ATOM 2132 C C . LYS A 1 278 ? -12.326 4.128 6.756 1.00 91.31 278 LYS A C 1
ATOM 2134 O O . LYS A 1 278 ? -12.046 3.066 7.325 1.00 91.31 278 LYS A O 1
ATOM 2139 N N . CYS A 1 279 ? -13.579 4.417 6.408 1.00 90.00 279 CYS A N 1
ATOM 2140 C CA . CYS A 1 279 ? -14.691 3.522 6.739 1.00 90.00 279 CYS A CA 1
ATOM 2141 C C . CYS A 1 279 ? -14.775 2.282 5.845 1.00 90.00 279 CYS A C 1
ATOM 2143 O O . CYS A 1 279 ? -15.115 1.204 6.332 1.00 90.00 279 CYS A O 1
ATOM 2145 N N . ASN A 1 280 ? -14.394 2.370 4.571 1.00 87.81 280 ASN A N 1
ATOM 2146 C CA . ASN A 1 280 ? -14.388 1.208 3.678 1.00 87.81 280 ASN A CA 1
ATOM 2147 C C . ASN A 1 280 ? -13.225 0.219 3.886 1.00 87.81 280 ASN A C 1
ATOM 2149 O O . ASN A 1 280 ? -13.222 -0.829 3.225 1.00 87.81 280 ASN A O 1
ATOM 2153 N N . SER A 1 281 ? -12.264 0.490 4.774 1.00 91.00 281 SER A N 1
ATOM 2154 C CA . SER A 1 281 ? -11.096 -0.383 4.911 1.00 91.00 281 SER A CA 1
ATOM 2155 C C . SER A 1 281 ? -11.417 -1.736 5.547 1.00 91.00 281 SER A C 1
ATOM 2157 O O . SER A 1 281 ? -12.344 -1.854 6.355 1.00 91.00 281 SER A O 1
ATOM 2159 N N . PRO A 1 282 ? -10.612 -2.774 5.247 1.00 91.88 282 PRO A N 1
ATOM 2160 C CA . PRO A 1 282 ? -10.730 -4.077 5.899 1.00 91.88 282 PRO A CA 1
ATOM 2161 C C . PRO A 1 282 ? -10.616 -4.012 7.429 1.00 91.88 282 PRO A C 1
ATOM 2163 O O . PRO A 1 282 ? -11.279 -4.780 8.122 1.00 91.88 282 PRO A O 1
ATOM 2166 N N . ILE A 1 283 ? -9.808 -3.088 7.965 1.00 95.00 283 ILE A N 1
ATOM 2167 C CA . ILE A 1 283 ? -9.617 -2.913 9.413 1.00 95.00 283 ILE A CA 1
ATOM 2168 C C . ILE A 1 283 ? -10.892 -2.379 10.059 1.00 95.00 283 ILE A C 1
ATOM 2170 O O . ILE A 1 283 ? -11.397 -2.991 11.002 1.00 95.00 283 ILE A O 1
ATOM 2174 N N . THR A 1 284 ? -11.440 -1.278 9.538 1.00 94.38 284 THR A N 1
ATOM 2175 C CA . THR A 1 284 ? -12.673 -0.690 10.075 1.00 94.38 284 THR A CA 1
ATOM 2176 C C . THR A 1 284 ? -13.840 -1.661 9.930 1.00 94.38 284 THR A C 1
ATOM 2178 O O . THR A 1 284 ? -14.577 -1.874 10.892 1.00 94.38 284 THR A O 1
ATOM 2181 N N . LYS A 1 285 ? -13.954 -2.337 8.778 1.00 92.88 285 LYS A N 1
ATOM 2182 C CA . LYS A 1 285 ? -14.946 -3.400 8.558 1.00 92.88 285 LYS A CA 1
ATOM 2183 C C . LYS A 1 285 ? -14.851 -4.496 9.607 1.00 92.88 285 LYS A C 1
ATOM 2185 O O . LYS A 1 285 ? -15.845 -4.793 10.252 1.00 92.88 285 LYS A O 1
ATOM 2190 N N . ARG A 1 286 ? -13.653 -5.028 9.855 1.00 94.25 286 ARG A N 1
ATOM 2191 C CA . ARG A 1 286 ? -13.434 -6.068 10.867 1.00 94.25 286 ARG A CA 1
ATOM 2192 C C . ARG A 1 286 ? -13.812 -5.614 12.277 1.00 94.25 286 ARG A C 1
ATOM 2194 O O . ARG A 1 286 ? -14.403 -6.393 13.018 1.00 94.25 286 ARG A O 1
ATOM 2201 N N . ILE A 1 287 ? -13.480 -4.378 12.654 1.00 94.69 287 ILE A N 1
ATOM 2202 C CA . ILE A 1 287 ? -13.866 -3.805 13.954 1.00 94.69 287 ILE A CA 1
ATOM 2203 C C . ILE A 1 287 ? -15.390 -3.792 14.085 1.00 94.69 287 ILE A C 1
ATOM 2205 O O . ILE A 1 287 ? -15.920 -4.301 15.070 1.00 94.69 287 ILE A O 1
ATOM 2209 N N . VAL A 1 288 ? -16.093 -3.269 13.079 1.00 92.19 288 VAL A N 1
ATOM 2210 C CA . VAL A 1 288 ? -17.560 -3.199 13.084 1.00 92.19 288 VAL A CA 1
ATOM 2211 C C . VAL A 1 288 ? -18.192 -4.594 13.045 1.00 92.19 288 VAL A C 1
ATOM 2213 O O . VAL A 1 288 ? -19.095 -4.880 13.831 1.00 92.19 288 VAL A O 1
ATOM 2216 N N . ASP A 1 289 ? -17.688 -5.494 12.203 1.00 90.38 289 ASP A N 1
ATOM 2217 C CA . ASP A 1 289 ? -18.170 -6.872 12.094 1.00 90.38 289 ASP A CA 1
ATOM 2218 C C . ASP A 1 289 ? -18.013 -7.625 13.415 1.00 90.38 289 ASP A C 1
ATOM 2220 O O . ASP A 1 289 ? -18.927 -8.332 13.830 1.00 90.38 289 ASP A O 1
ATOM 2224 N N . ASN A 1 290 ? -16.906 -7.441 14.133 1.00 91.12 290 ASN A N 1
ATOM 2225 C CA . ASN A 1 290 ? -16.732 -8.053 15.447 1.00 91.12 290 ASN A CA 1
ATOM 2226 C C . ASN A 1 290 ? -17.696 -7.484 16.491 1.00 91.12 290 ASN A C 1
ATOM 2228 O O . ASN A 1 290 ? -18.147 -8.233 17.360 1.00 91.12 290 ASN A O 1
ATOM 2232 N N . ILE A 1 291 ? -18.065 -6.203 16.403 1.00 88.62 291 ILE A N 1
ATOM 2233 C CA . ILE A 1 291 ? -19.135 -5.636 17.237 1.00 88.62 291 ILE A CA 1
ATOM 2234 C C . ILE A 1 291 ? -20.476 -6.321 16.904 1.00 88.62 291 ILE A C 1
ATOM 2236 O O . ILE A 1 291 ? -21.178 -6.742 17.823 1.00 88.62 291 ILE A O 1
ATOM 2240 N N . ILE A 1 292 ? -20.800 -6.516 15.616 1.00 83.25 292 ILE A N 1
ATOM 2241 C CA . ILE A 1 292 ? -22.038 -7.176 15.138 1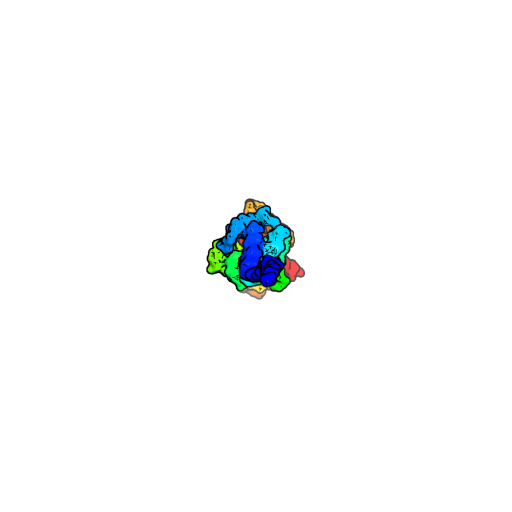.00 83.25 292 ILE A CA 1
ATOM 2242 C C . ILE A 1 292 ? -22.099 -8.661 15.519 1.00 83.25 292 ILE A C 1
ATOM 2244 O O . ILE A 1 292 ? -23.114 -9.163 15.996 1.00 83.25 292 ILE A O 1
ATOM 2248 N N . LEU A 1 293 ? -21.038 -9.417 15.249 1.00 77.31 293 LEU A N 1
ATOM 2249 C CA . LEU A 1 293 ? -21.019 -10.863 15.462 1.00 77.31 293 LEU A CA 1
ATOM 2250 C C . LEU A 1 293 ? -21.098 -11.195 16.948 1.00 77.31 293 LEU A C 1
ATOM 2252 O O . LEU A 1 293 ? -21.792 -12.133 17.339 1.00 77.31 293 LEU A O 1
ATOM 2256 N N . THR A 1 294 ? -20.430 -10.408 17.788 1.00 69.06 294 THR A N 1
ATOM 2257 C CA . THR A 1 294 ? -20.479 -10.606 19.239 1.00 69.06 294 THR A CA 1
ATOM 2258 C C . THR A 1 294 ? -21.852 -10.225 19.806 1.00 69.06 294 THR A C 1
ATOM 2260 O O . THR A 1 294 ? -22.319 -10.865 20.748 1.00 69.06 294 THR A O 1
ATOM 2263 N N . SER A 1 295 ? -22.547 -9.252 19.204 1.00 62.94 295 SER A N 1
ATOM 2264 C CA . SER A 1 295 ? -23.903 -8.884 19.624 1.00 62.94 295 SER A CA 1
ATOM 2265 C C . SER A 1 295 ? -24.979 -9.895 19.204 1.00 62.94 295 SER A C 1
ATOM 2267 O O . SER A 1 295 ? -25.927 -10.107 19.953 1.00 62.94 295 SER A O 1
ATOM 2269 N N . ASN A 1 296 ? -24.807 -10.582 18.068 1.00 62.19 296 ASN A N 1
ATOM 2270 C CA . ASN A 1 296 ? -25.766 -11.578 17.561 1.00 62.19 296 ASN A CA 1
ATOM 2271 C C . ASN A 1 296 ? -25.508 -13.024 18.028 1.00 62.19 296 ASN A C 1
ATOM 2273 O O . ASN A 1 296 ? -26.384 -13.869 17.899 1.00 62.19 296 ASN A O 1
ATOM 2277 N N . SER A 1 297 ? -24.314 -13.353 18.529 1.00 53.72 297 SER A N 1
ATOM 2278 C CA . SER A 1 297 ? -23.964 -14.724 18.964 1.00 53.72 297 SER A CA 1
ATOM 2279 C C . SER A 1 297 ? -24.299 -15.026 20.430 1.00 53.72 297 SER A C 1
ATOM 2281 O O . SER A 1 297 ? -24.028 -16.125 20.909 1.00 53.72 297 SER A O 1
ATOM 2283 N N . SER A 1 298 ? -24.884 -14.055 21.135 1.00 46.41 298 SER A N 1
ATOM 2284 C CA . SER A 1 298 ? -25.266 -14.159 22.550 1.00 46.41 298 SER A CA 1
ATOM 2285 C C . SER A 1 298 ? -26.778 -14.352 22.763 1.00 46.41 298 SER A C 1
ATOM 2287 O O . SER A 1 298 ? -27.216 -14.412 23.912 1.00 46.41 298 SER A O 1
ATOM 2289 N N . SER A 1 299 ? -27.559 -14.425 21.676 1.00 39.09 299 SER A N 1
ATOM 2290 C CA . SER A 1 299 ? -29.003 -14.726 21.658 1.00 39.09 299 SER A CA 1
ATOM 2291 C C . SER A 1 299 ? -29.295 -16.202 21.427 1.00 39.09 299 SER A C 1
ATOM 2293 O O . SER A 1 299 ? -28.638 -16.775 20.529 1.00 39.09 299 SER A O 1
#

Sequence (299 aa):
MAAAGDDRRGQAANDMVEADPAKTAAMAHERCDALASHPKDPGRMAAAVSDEQVVPGRALPACEEAVKLNPESGRAHFQLGRLYQLAARYPEAFDSFTIAASYDYPIAFKYVGDAYLEGRGLPDEAPKEDAERYKLARNYYLKSADAGYAEGSAAVAEADELIRSATFDPSRFQNPQAIRAIYEGNFLRSDTAVLNAYYAKGLIEQMDNSDQFFMDAECKPLIYKISTTVVDVQVMLSYAQGLRSGEDALKALVSYAVSDYATDMGRRDAINLMNIHKCNSPITKRIVDNIILTSNSSS

Foldseek 3Di:
DDDDDDDPPPPPDDPPPPPDLVVQLVVLVVLLLQQQPDCQQPPRPDDHQYLVRHDLVVNLVSLVSNCVSPVLALVSLQSNLSSCVSVLVFLSSLVSLVSSVVSLRLVSLQVNLVCLQVVTSDDPPRDPQNLSSLVSSLVSLVSSVVSVRPVSVVVNVVSVLSNQQRDDDLVLAPGSPLLVCLLVLNCCVDLCVLLSLLLLLLLLCLLCPPPDPPHQPLSCVLQVLDDSVLSVVSSVVSLVVQPPDPVSVVSNVVSVVCSVVSSNSSNVRSVVNCVRHNCPHPSNSSSNVSVVCSSVVVD

InterPro domains:
  IPR011990 Tetratricopeptide-like helical domain superfamily [G3DSA:1.25.40.10] (55-215)